Protein AF-A0A7H9ARM3-F1 (afdb_monomer)

Nearest PDB structures (foldseek):
  6kf9-assembly1_G  TM=5.539E-01  e=8.240E-03  Thermococcus kodakarensis KOD1
  3elk-assembly1_B  TM=6.765E-01  e=6.922E-02  Thermoplasma acidophilum
  5dym-assembly1_A-2  TM=5.755E-01  e=2.466E-02  Clostridioides difficile R20291
  1zg3-assembly1_A  TM=6.010E-01  e=1.942E-01  Medicago truncatula

Structure (mmCIF, N/CA/C/O backbone):
data_AF-A0A7H9ARM3-F1
#
_entry.id   AF-A0A7H9ARM3-F1
#
loop_
_atom_site.group_PDB
_atom_site.id
_atom_site.type_symbol
_atom_site.label_atom_id
_atom_site.label_alt_id
_atom_site.label_comp_id
_atom_site.label_asym_id
_atom_site.label_entity_id
_atom_site.label_seq_id
_atom_site.pdbx_PDB_ins_code
_atom_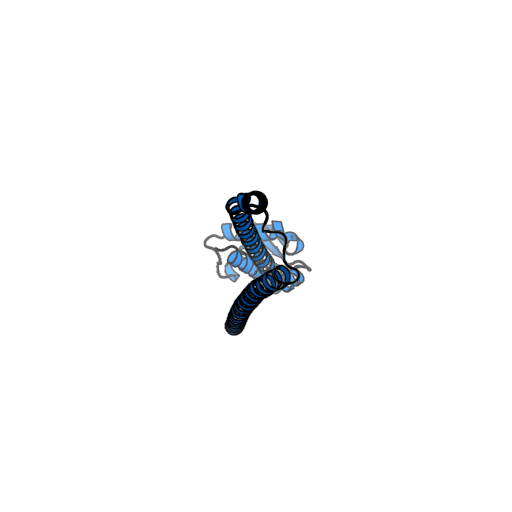site.Cartn_x
_atom_site.Cartn_y
_atom_site.Cartn_z
_atom_site.occupancy
_atom_site.B_iso_or_equiv
_atom_site.auth_seq_id
_atom_site.auth_comp_id
_atom_site.auth_asym_id
_atom_site.auth_atom_id
_atom_site.pdbx_PDB_model_num
ATOM 1 N N . MET A 1 1 ? 8.045 0.517 14.015 1.00 78.56 1 MET A N 1
ATOM 2 C CA . MET A 1 1 ? 7.011 -0.121 13.173 1.00 78.56 1 MET A CA 1
ATOM 3 C C . MET A 1 1 ? 7.235 0.278 11.717 1.00 78.56 1 MET A C 1
ATOM 5 O O . MET A 1 1 ? 7.479 1.454 11.462 1.00 78.56 1 MET A O 1
ATOM 9 N N . ASN A 1 2 ? 7.230 -0.677 10.785 1.00 86.69 2 ASN A N 1
ATOM 10 C CA . ASN A 1 2 ? 7.399 -0.430 9.343 1.00 86.69 2 ASN A CA 1
ATOM 11 C C . ASN A 1 2 ? 6.143 0.245 8.739 1.00 86.69 2 ASN A C 1
ATOM 13 O O . ASN A 1 2 ? 5.054 0.116 9.295 1.00 86.69 2 ASN A O 1
ATOM 17 N N . GLY A 1 3 ? 6.255 0.927 7.592 1.00 86.06 3 GLY A N 1
ATOM 18 C CA . GLY A 1 3 ? 5.129 1.591 6.911 1.00 86.06 3 GLY A CA 1
ATOM 19 C C . GLY A 1 3 ? 3.976 0.635 6.591 1.00 86.06 3 GLY A C 1
ATOM 20 O O . GLY A 1 3 ? 2.817 0.940 6.865 1.00 86.06 3 GLY A O 1
ATOM 21 N N . LEU A 1 4 ? 4.297 -0.583 6.141 1.00 90.75 4 LEU A N 1
ATOM 22 C CA . LEU A 1 4 ? 3.298 -1.621 5.870 1.00 90.75 4 LEU A CA 1
ATOM 23 C C . LEU A 1 4 ? 2.612 -2.143 7.142 1.00 90.75 4 LEU A C 1
ATOM 25 O O . LEU A 1 4 ? 1.413 -2.397 7.127 1.00 90.75 4 LEU A O 1
ATOM 29 N N . GLU A 1 5 ? 3.352 -2.304 8.240 1.00 90.81 5 GLU A N 1
ATOM 30 C CA . GLU A 1 5 ? 2.785 -2.702 9.539 1.00 90.81 5 GLU A CA 1
ATOM 31 C C . GLU A 1 5 ? 1.865 -1.608 10.081 1.00 90.81 5 GLU A C 1
ATOM 33 O O . GLU A 1 5 ? 0.758 -1.893 10.526 1.00 90.81 5 GLU A O 1
ATOM 38 N N . ARG A 1 6 ? 2.281 -0.343 9.943 1.00 91.50 6 ARG A N 1
ATOM 39 C CA . ARG A 1 6 ? 1.462 0.818 10.288 1.00 91.50 6 ARG A CA 1
ATOM 40 C C . ARG A 1 6 ? 0.170 0.841 9.477 1.00 91.50 6 ARG A C 1
ATOM 42 O O . ARG A 1 6 ? -0.887 1.082 10.042 1.00 91.50 6 ARG A O 1
ATOM 49 N N . ALA A 1 7 ? 0.241 0.575 8.174 1.00 92.62 7 ALA A N 1
ATOM 50 C CA . ALA A 1 7 ? -0.930 0.522 7.303 1.00 92.62 7 ALA A CA 1
ATOM 51 C C . ALA A 1 7 ? -1.894 -0.618 7.675 1.00 92.62 7 ALA A C 1
ATOM 53 O O . ALA A 1 7 ? -3.100 -0.391 7.715 1.00 92.62 7 ALA A O 1
ATOM 54 N N . LYS A 1 8 ? -1.373 -1.803 8.025 1.00 94.00 8 LYS A N 1
ATOM 55 C CA . LYS A 1 8 ? -2.191 -2.919 8.526 1.00 94.00 8 LYS A CA 1
ATOM 56 C C . LYS A 1 8 ? -2.910 -2.564 9.822 1.00 94.00 8 LYS A C 1
ATOM 58 O O . LYS A 1 8 ? -4.108 -2.791 9.924 1.00 94.00 8 LYS A O 1
ATOM 63 N N . LEU A 1 9 ? -2.206 -1.947 10.770 1.00 93.94 9 LEU A N 1
ATOM 64 C CA . LEU A 1 9 ? -2.805 -1.531 12.035 1.00 93.94 9 LEU A CA 1
ATOM 65 C C . LEU A 1 9 ? -3.928 -0.501 11.827 1.00 93.94 9 LEU A C 1
ATOM 67 O O . LEU A 1 9 ? -4.955 -0.563 12.494 1.00 93.94 9 LEU A O 1
ATOM 71 N N . LYS A 1 10 ? -3.780 0.415 10.860 1.00 93.81 10 LYS A N 1
ATOM 72 C CA . LYS A 1 10 ? -4.868 1.332 10.477 1.00 93.81 10 LYS A CA 1
ATOM 73 C C . LYS A 1 10 ? -6.093 0.583 9.952 1.00 93.81 10 LYS A C 1
ATOM 75 O O . LYS A 1 10 ? -7.215 0.939 10.299 1.00 93.81 10 LYS A O 1
ATOM 80 N N . ASP A 1 11 ? -5.889 -0.447 9.138 1.00 94.31 11 ASP A N 1
ATOM 81 C CA . ASP A 1 11 ? -6.992 -1.261 8.622 1.00 94.31 11 ASP A CA 1
ATOM 82 C C . ASP A 1 11 ? -7.665 -2.085 9.723 1.00 94.31 11 ASP A C 1
ATOM 84 O O . ASP A 1 11 ? -8.888 -2.218 9.718 1.00 94.31 11 ASP A O 1
ATOM 88 N N . GLU A 1 12 ? -6.901 -2.583 10.696 1.00 94.06 12 GLU A N 1
ATOM 89 C CA . GLU A 1 12 ? -7.437 -3.258 11.884 1.00 94.06 12 GLU A CA 1
ATOM 90 C C . GLU A 1 12 ? -8.280 -2.310 12.740 1.00 94.06 12 GLU A C 1
ATOM 92 O O . GLU A 1 12 ? -9.398 -2.663 13.111 1.00 94.06 12 GLU A O 1
ATOM 97 N N . ILE A 1 13 ? -7.808 -1.081 12.977 1.00 92.75 13 ILE A N 1
ATOM 98 C CA . ILE A 1 13 ? -8.578 -0.031 13.662 1.00 92.75 13 ILE A CA 1
ATOM 99 C C . ILE A 1 13 ? -9.908 0.212 12.943 1.00 92.75 13 ILE A C 1
ATOM 101 O O . ILE A 1 13 ? -10.973 0.180 13.560 1.00 92.75 13 ILE A O 1
ATOM 105 N N . LEU A 1 14 ? -9.861 0.427 11.627 1.00 92.44 14 LEU A N 1
ATOM 106 C CA . LEU A 1 14 ? -11.057 0.681 10.826 1.00 92.44 14 LEU A CA 1
ATOM 107 C C . LEU A 1 14 ? -12.017 -0.514 10.833 1.00 92.44 14 LEU A C 1
ATOM 109 O O . LEU A 1 14 ? -13.230 -0.317 10.889 1.00 92.44 14 LEU A O 1
ATOM 113 N N . SER A 1 15 ? -11.489 -1.738 10.790 1.00 93.94 15 SER A N 1
ATOM 114 C CA . SER A 1 15 ? -12.286 -2.970 10.828 1.00 93.94 15 SER A CA 1
ATOM 115 C C . SER A 1 15 ? -12.965 -3.139 12.183 1.00 93.94 15 SER A C 1
ATOM 117 O O . SER A 1 15 ? -14.166 -3.390 12.244 1.00 93.94 15 SER A O 1
ATOM 119 N N . TYR A 1 16 ? -12.236 -2.890 13.271 1.00 93.44 16 TYR A N 1
ATOM 120 C CA . TYR A 1 16 ? -12.782 -2.962 14.619 1.00 93.44 16 TYR A CA 1
ATOM 121 C C . TYR A 1 16 ? -13.922 -1.959 14.827 1.00 93.44 16 TYR A C 1
ATOM 123 O O . TYR A 1 16 ? -14.985 -2.324 15.331 1.00 93.44 16 TYR A O 1
ATOM 131 N N . VAL A 1 17 ? -13.727 -0.706 14.405 1.00 91.81 17 VAL A N 1
ATOM 132 C CA . VAL A 1 17 ? -14.758 0.344 14.482 1.00 91.81 17 VAL A CA 1
ATOM 133 C C . VAL A 1 17 ? -15.942 0.017 13.565 1.00 91.81 17 VAL A C 1
ATOM 135 O O . VAL A 1 17 ? -17.095 0.298 13.896 1.00 91.81 17 VAL A O 1
ATOM 138 N N . LEU A 1 18 ? -15.699 -0.630 12.420 1.00 92.00 18 LEU A N 1
ATOM 139 C CA . LEU A 1 18 ? -16.768 -1.069 11.528 1.00 92.00 18 LEU A CA 1
ATOM 140 C C . LEU A 1 18 ? -17.691 -2.099 12.204 1.00 92.00 18 LEU A C 1
ATOM 142 O O . LEU A 1 18 ? -18.919 -1.988 12.090 1.00 92.00 18 LEU A O 1
ATOM 146 N N . GLU A 1 19 ? -17.102 -3.073 12.895 1.00 91.44 19 GLU A N 1
ATOM 147 C CA . GLU A 1 19 ? -17.795 -4.188 13.547 1.00 91.44 19 GLU A CA 1
ATOM 148 C C . GLU A 1 19 ? -18.484 -3.775 14.851 1.00 91.44 19 GLU A C 1
ATOM 150 O O . GLU A 1 19 ? -19.650 -4.107 15.062 1.00 91.44 19 GLU A O 1
ATOM 155 N N . ASN A 1 20 ? -17.793 -3.007 15.696 1.00 89.38 20 ASN A N 1
ATOM 156 C CA . ASN A 1 20 ? -18.251 -2.670 17.047 1.00 89.38 20 ASN A CA 1
ATOM 157 C C . ASN A 1 20 ? -18.981 -1.319 17.125 1.00 89.38 20 ASN A C 1
ATOM 159 O O . ASN A 1 20 ? -19.624 -1.017 18.129 1.00 89.38 20 ASN A O 1
ATOM 163 N N . GLY A 1 21 ? -18.934 -0.520 16.055 1.00 85.69 21 GLY A N 1
ATOM 164 C CA . GLY A 1 21 ? -19.515 0.816 16.022 1.00 85.69 21 GLY A CA 1
ATOM 165 C C . GLY A 1 21 ? -18.691 1.810 16.835 1.00 85.69 21 GLY A C 1
ATOM 166 O O . GLY A 1 21 ? -17.461 1.754 16.849 1.00 85.69 21 GLY A O 1
ATOM 167 N N . ARG A 1 22 ? -19.378 2.744 17.496 1.00 87.50 22 ARG A N 1
ATOM 168 C CA . ARG A 1 22 ? -18.728 3.822 18.235 1.00 87.50 22 ARG A CA 1
ATOM 169 C C . ARG A 1 22 ? -17.951 3.283 19.438 1.00 87.50 22 ARG A C 1
ATOM 171 O O . ARG A 1 22 ? -18.555 2.689 20.326 1.00 87.50 22 ARG A O 1
ATOM 178 N N . CYS A 1 23 ? -16.654 3.569 19.510 1.00 88.81 23 CYS A N 1
ATOM 179 C CA . CYS A 1 23 ? -15.784 3.153 20.616 1.00 88.81 23 CYS A CA 1
ATOM 180 C C . CYS A 1 23 ? -14.908 4.305 21.119 1.00 88.81 23 CYS A C 1
ATOM 182 O O . CYS A 1 23 ? -14.666 5.278 20.398 1.00 88.81 23 CYS A O 1
ATOM 184 N N . THR A 1 24 ? -14.429 4.210 22.357 1.00 89.25 24 THR A N 1
ATOM 185 C CA . THR A 1 24 ? -13.486 5.191 22.919 1.00 89.25 24 THR A CA 1
ATOM 186 C C . THR A 1 24 ? -12.039 4.816 22.609 1.00 89.25 24 THR A C 1
ATOM 188 O O . THR A 1 24 ? -11.737 3.678 22.244 1.00 89.25 24 THR A O 1
ATOM 191 N N . ASP A 1 25 ? -11.131 5.779 22.748 1.00 87.88 25 ASP A N 1
ATOM 192 C CA . ASP A 1 25 ? -9.703 5.564 22.500 1.00 87.88 25 ASP A CA 1
ATOM 193 C C . ASP A 1 25 ? -9.074 4.520 23.421 1.00 87.88 25 ASP A C 1
ATOM 195 O O . ASP A 1 25 ? -8.403 3.598 22.958 1.00 87.88 25 ASP A O 1
ATOM 199 N N . ASP A 1 26 ? -9.399 4.583 24.710 1.00 86.62 26 ASP A N 1
ATOM 200 C CA . ASP A 1 26 ? -8.943 3.603 25.693 1.00 86.62 26 ASP A CA 1
ATOM 201 C C . ASP A 1 26 ? -9.492 2.194 25.417 1.00 86.62 26 ASP A C 1
ATOM 203 O O . ASP A 1 26 ? -8.789 1.199 25.625 1.00 86.62 26 ASP A O 1
ATOM 207 N N . GLU A 1 27 ? -10.753 2.084 24.988 1.00 88.25 27 GLU A N 1
ATOM 208 C CA . GLU A 1 27 ? -11.376 0.803 24.639 1.00 88.25 27 GLU A CA 1
ATOM 209 C C . GLU A 1 27 ? -10.721 0.193 23.408 1.00 88.25 27 GLU A C 1
ATOM 211 O O . GLU A 1 27 ? -10.336 -0.975 23.435 1.00 88.25 27 GLU A O 1
ATOM 216 N N . LEU A 1 28 ? -10.551 0.994 22.356 1.00 91.06 28 LEU A N 1
ATOM 217 C CA . LEU A 1 28 ? -9.942 0.561 21.109 1.00 91.06 28 LEU A CA 1
ATOM 218 C C . LEU A 1 28 ? -8.486 0.127 21.326 1.00 91.06 28 LEU A C 1
ATOM 220 O O . LEU A 1 28 ? -8.090 -0.954 20.889 1.00 91.06 28 LEU A O 1
ATOM 224 N N . PHE A 1 29 ? -7.703 0.921 22.062 1.00 91.50 29 PHE A N 1
ATOM 225 C CA . PHE A 1 29 ? -6.307 0.611 22.370 1.00 91.50 29 PHE A CA 1
ATOM 226 C C . PHE A 1 29 ? -6.158 -0.706 23.147 1.00 91.50 29 PHE A C 1
ATOM 228 O O . PHE A 1 29 ? -5.265 -1.511 22.866 1.00 91.50 29 PHE A O 1
ATOM 235 N N . LYS A 1 30 ? -7.054 -0.965 24.110 1.00 90.56 30 LYS A N 1
ATOM 236 C CA . LYS A 1 30 ? -7.079 -2.228 24.865 1.00 90.56 30 LYS A CA 1
ATOM 237 C C . LYS A 1 30 ? -7.555 -3.402 24.014 1.00 90.56 30 LYS A C 1
ATOM 239 O O . LYS A 1 30 ? -6.977 -4.480 24.127 1.00 90.56 30 LYS A O 1
ATOM 244 N N . ALA A 1 31 ? -8.577 -3.204 23.184 1.00 90.62 31 ALA A N 1
ATOM 245 C CA . ALA A 1 31 ? -9.152 -4.253 22.348 1.00 90.62 31 ALA A CA 1
ATOM 246 C C . ALA A 1 31 ? -8.163 -4.769 21.296 1.00 90.62 31 ALA A C 1
ATOM 248 O O . ALA A 1 31 ? -8.102 -5.969 21.048 1.00 90.62 31 ALA A O 1
ATOM 249 N N . LEU A 1 32 ? -7.325 -3.882 20.756 1.00 91.75 32 LEU A N 1
ATOM 250 C CA . LEU A 1 32 ? -6.242 -4.229 19.832 1.00 91.75 32 LEU A CA 1
ATOM 251 C C . LEU A 1 32 ? -4.998 -4.807 20.535 1.00 91.75 32 LEU A C 1
ATOM 253 O O . LEU A 1 32 ? -3.957 -4.985 19.910 1.00 91.75 32 LEU A O 1
ATOM 257 N N . GLY A 1 33 ? -5.072 -5.091 21.840 1.00 91.00 33 GLY A N 1
ATOM 258 C CA . GLY A 1 33 ? -3.984 -5.726 22.581 1.00 91.00 33 GLY A CA 1
ATOM 259 C C . GLY A 1 33 ? -2.795 -4.810 22.866 1.00 91.00 33 GLY A C 1
ATOM 260 O O . GLY A 1 33 ? -1.688 -5.314 23.032 1.00 91.00 33 GLY A O 1
ATOM 261 N N . LYS A 1 34 ? -3.015 -3.489 22.957 1.00 88.69 34 LYS A N 1
ATOM 262 C CA . LYS A 1 34 ? -1.962 -2.470 23.120 1.00 88.69 34 LYS A CA 1
ATOM 263 C C . LYS A 1 34 ? -0.918 -2.562 21.998 1.00 88.69 34 LYS A C 1
ATOM 265 O O . LYS A 1 34 ? 0.227 -2.941 22.241 1.00 88.69 34 LYS A O 1
ATOM 270 N N . PRO A 1 35 ? -1.297 -2.205 20.761 1.00 87.56 35 PRO A N 1
ATOM 271 C CA . PRO A 1 35 ? -0.432 -2.365 19.591 1.00 87.56 35 PRO A CA 1
ATOM 272 C C . PRO A 1 35 ? 0.812 -1.457 19.615 1.00 87.56 35 PRO A C 1
ATOM 274 O O . PRO A 1 35 ? 1.695 -1.599 18.771 1.00 87.56 35 PRO A O 1
ATOM 277 N N . MET A 1 36 ? 0.882 -0.514 20.559 1.00 88.88 36 MET A N 1
ATOM 278 C CA . MET A 1 36 ? 1.987 0.423 20.752 1.00 88.88 36 MET A CA 1
ATOM 279 C C . MET A 1 36 ? 2.375 0.514 22.227 1.00 88.88 36 MET A C 1
ATOM 281 O O . MET A 1 36 ? 1.592 0.166 23.111 1.00 88.88 36 MET A O 1
ATOM 285 N N . GLU A 1 37 ? 3.594 0.994 22.476 1.00 87.31 37 GLU A N 1
ATOM 286 C CA . GLU A 1 37 ? 4.132 1.177 23.826 1.00 87.31 37 GLU A CA 1
ATOM 287 C C . GLU A 1 37 ? 3.372 2.270 24.592 1.00 87.31 37 GLU A C 1
ATOM 289 O O . GLU A 1 37 ? 3.033 2.082 25.763 1.00 87.31 37 GLU A O 1
ATOM 294 N N . TYR A 1 38 ? 3.035 3.364 23.901 1.00 87.75 38 TYR A N 1
ATOM 295 C CA . TYR A 1 38 ? 2.347 4.528 24.452 1.00 87.75 38 TYR A CA 1
ATOM 296 C C . TYR A 1 38 ? 1.008 4.768 23.748 1.00 87.75 38 TYR A C 1
ATOM 298 O O . TYR A 1 38 ? 0.859 4.523 22.548 1.00 87.75 38 TYR A O 1
ATOM 306 N N . ILE A 1 39 ? 0.019 5.254 24.503 1.00 85.88 39 ILE A N 1
ATOM 307 C CA . ILE A 1 39 ? -1.301 5.590 23.951 1.00 85.88 39 ILE A CA 1
ATOM 308 C C . ILE A 1 39 ? -1.236 6.868 23.109 1.00 85.88 39 ILE A C 1
ATOM 310 O O . ILE A 1 39 ? -2.012 7.036 22.179 1.00 85.88 39 ILE A O 1
ATOM 314 N N . GLU A 1 40 ? -0.271 7.743 23.381 1.00 87.25 40 GLU A N 1
ATOM 315 C CA . GLU A 1 40 ? -0.014 8.948 22.601 1.00 87.25 40 GLU A CA 1
ATOM 316 C C . GLU A 1 40 ? 0.379 8.610 21.155 1.00 87.25 40 GLU A C 1
ATOM 318 O O . GLU A 1 40 ? -0.168 9.192 20.223 1.00 87.25 40 GLU A O 1
ATOM 323 N N . ASP A 1 41 ? 1.234 7.602 20.950 1.00 88.38 41 ASP A N 1
ATOM 324 C CA . ASP A 1 41 ? 1.598 7.133 19.604 1.00 88.38 41 ASP A CA 1
ATOM 325 C C . ASP A 1 41 ? 0.385 6.540 18.870 1.00 88.38 41 ASP A C 1
ATOM 327 O O . ASP A 1 41 ? 0.230 6.675 17.650 1.00 88.38 41 ASP A O 1
ATOM 331 N N . PHE A 1 42 ? -0.498 5.879 19.624 1.00 89.81 42 PHE A N 1
ATOM 332 C CA . PHE A 1 42 ? -1.747 5.344 19.098 1.00 89.81 42 PHE A CA 1
ATOM 333 C C . PHE A 1 42 ? -2.703 6.471 18.701 1.00 89.81 42 PHE A C 1
ATOM 335 O O . PHE A 1 42 ? -3.300 6.421 17.626 1.00 89.81 42 PHE A O 1
ATOM 342 N N . HIS A 1 43 ? -2.782 7.523 19.512 1.00 88.06 43 HIS A N 1
ATOM 343 C CA . HIS A 1 43 ? -3.550 8.719 19.207 1.00 88.06 43 HIS A CA 1
ATOM 344 C C . HIS A 1 43 ? -3.032 9.424 17.948 1.00 88.06 43 HIS A C 1
ATOM 346 O O . HIS A 1 43 ? -3.819 9.785 17.076 1.00 88.06 43 HIS A O 1
ATOM 352 N N . ASP A 1 44 ? -1.713 9.551 17.797 1.00 90.00 44 ASP A N 1
ATOM 353 C CA . ASP A 1 44 ? -1.100 10.099 16.585 1.00 90.00 44 ASP A CA 1
ATOM 354 C C . ASP A 1 44 ? -1.426 9.244 15.353 1.00 90.00 44 ASP A C 1
ATOM 356 O O . ASP A 1 44 ? -1.639 9.767 14.255 1.00 90.00 44 ASP A O 1
ATOM 360 N N . LEU A 1 45 ? -1.513 7.920 15.511 1.00 90.88 45 LEU A N 1
ATOM 361 C CA . LEU A 1 45 ? -1.938 7.026 14.439 1.00 90.88 45 LEU A CA 1
ATOM 362 C C . LEU A 1 45 ? -3.405 7.237 14.048 1.00 90.88 45 LEU A C 1
ATOM 364 O O . LEU A 1 45 ? -3.703 7.274 12.854 1.00 90.88 45 LEU A O 1
ATOM 368 N N . THR A 1 46 ? -4.323 7.356 15.006 1.00 90.19 46 THR A N 1
ATOM 369 C CA . THR A 1 46 ? -5.747 7.565 14.697 1.00 90.19 46 THR A CA 1
ATOM 370 C C . THR A 1 46 ? -6.008 8.958 14.125 1.00 90.19 46 THR A C 1
ATOM 372 O O . THR A 1 46 ? -6.813 9.096 13.201 1.00 90.19 46 THR A O 1
ATOM 375 N N . LEU A 1 47 ? -5.264 9.972 14.575 1.00 89.75 47 LEU A N 1
ATOM 376 C CA . LEU A 1 47 ? -5.224 11.303 13.963 1.00 89.75 47 LEU A CA 1
ATOM 377 C C . LEU A 1 47 ? -4.745 11.254 12.517 1.00 89.75 47 LEU A C 1
ATOM 379 O O . LEU A 1 47 ? -5.343 11.886 11.654 1.00 89.75 47 LEU A O 1
ATOM 383 N N . ASP A 1 48 ? -3.697 10.487 12.238 1.00 90.75 48 ASP A N 1
ATOM 384 C CA . ASP A 1 48 ? -3.174 10.294 10.887 1.00 90.75 48 ASP A CA 1
ATOM 385 C C . ASP A 1 48 ? -4.214 9.615 9.972 1.00 90.75 48 ASP A C 1
ATOM 387 O O . ASP A 1 48 ? -4.399 10.025 8.823 1.00 90.75 48 ASP A O 1
ATOM 391 N N . ILE A 1 49 ? -4.980 8.642 10.492 1.00 89.44 49 ILE A N 1
ATOM 392 C CA . ILE A 1 49 ? -6.139 8.085 9.773 1.00 89.44 49 ILE A CA 1
ATOM 393 C C . ILE A 1 49 ? -7.166 9.182 9.501 1.00 89.44 49 ILE A C 1
ATOM 395 O O . ILE A 1 49 ? -7.618 9.319 8.371 1.00 89.44 49 ILE A O 1
ATOM 399 N N . TYR A 1 50 ? -7.529 9.979 10.502 1.00 88.75 50 TYR A N 1
ATOM 400 C CA . TYR A 1 50 ? -8.521 11.035 10.333 1.00 88.75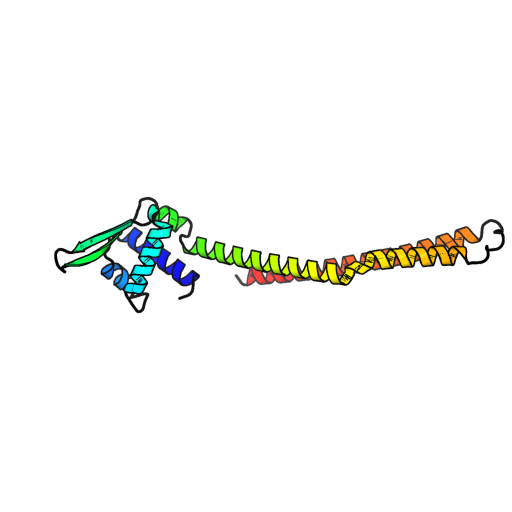 50 TYR A CA 1
ATOM 401 C C . TYR A 1 50 ? -8.068 12.090 9.310 1.00 88.75 50 TYR A C 1
ATOM 403 O O . TYR A 1 50 ? -8.796 12.400 8.374 1.00 88.75 50 TYR A O 1
ATOM 411 N N . ILE A 1 51 ? -6.838 12.591 9.396 1.00 87.94 51 ILE A N 1
ATOM 412 C CA . ILE A 1 51 ? -6.325 13.622 8.483 1.00 87.94 51 ILE A CA 1
ATOM 413 C C . ILE A 1 51 ? -6.366 13.138 7.027 1.00 87.94 51 ILE A C 1
ATOM 415 O O . ILE A 1 51 ? -6.860 13.850 6.149 1.00 87.94 51 ILE A O 1
ATOM 419 N N . HIS A 1 52 ? -5.900 11.916 6.766 1.00 86.81 52 HIS A N 1
ATOM 420 C CA . HIS A 1 52 ? -5.784 11.401 5.400 1.00 86.81 52 HIS A CA 1
ATOM 421 C C . HIS A 1 52 ? -7.039 10.681 4.892 1.00 86.81 52 HIS A C 1
ATOM 423 O O . HIS A 1 52 ? -7.257 10.605 3.682 1.00 86.81 52 HIS A O 1
ATOM 429 N N . TYR A 1 53 ? -7.883 10.188 5.797 1.00 86.19 53 TYR A N 1
ATOM 430 C CA . TYR A 1 53 ? -9.002 9.295 5.498 1.00 86.19 53 TYR A CA 1
ATOM 431 C C . TYR A 1 53 ? -10.289 9.649 6.270 1.00 86.19 53 TYR A C 1
ATOM 433 O O . TYR A 1 53 ? -11.141 8.780 6.434 1.00 86.19 53 TYR A O 1
ATOM 441 N N . HIS A 1 54 ? -10.496 10.911 6.683 1.00 83.56 54 HIS A N 1
ATOM 442 C CA . HIS A 1 54 ? -11.709 11.375 7.399 1.00 83.56 54 HIS A CA 1
ATOM 443 C C . HIS A 1 54 ? -13.029 10.999 6.709 1.00 83.56 54 HIS A C 1
ATOM 445 O O . HIS A 1 54 ? -14.049 10.811 7.359 1.00 83.56 54 HIS A O 1
ATOM 451 N N . ILE A 1 55 ? -13.035 10.855 5.380 1.00 85.44 55 ILE A N 1
ATOM 452 C CA . ILE A 1 55 ? -14.224 10.434 4.615 1.00 85.44 55 ILE A CA 1
ATOM 453 C C . ILE A 1 55 ? -14.667 9.006 4.989 1.00 85.44 55 ILE A C 1
ATOM 455 O O . ILE A 1 55 ? -15.829 8.648 4.793 1.00 85.44 55 ILE A O 1
ATOM 459 N N . TYR A 1 56 ? -13.740 8.198 5.503 1.00 84.25 56 TYR A N 1
ATOM 460 C CA . TYR A 1 56 ? -13.917 6.797 5.872 1.00 84.25 56 TYR A CA 1
ATOM 461 C C . TYR A 1 56 ? -13.845 6.571 7.385 1.00 84.25 56 TYR A C 1
ATOM 463 O O . TYR A 1 56 ? -13.988 5.432 7.825 1.00 84.25 56 TYR A O 1
ATOM 471 N N . PHE A 1 57 ? -13.604 7.610 8.182 1.00 87.38 57 PHE A N 1
ATOM 472 C CA . PHE A 1 57 ? -13.359 7.491 9.614 1.00 87.38 57 PHE A CA 1
ATOM 473 C C . PHE A 1 57 ? -13.734 8.780 10.334 1.00 87.38 57 PHE A C 1
ATOM 475 O O . PHE A 1 57 ? -13.160 9.833 10.058 1.00 87.38 57 PHE A O 1
ATOM 482 N N . ASN A 1 58 ? -14.662 8.688 11.283 1.00 86.25 58 ASN A N 1
ATOM 483 C CA . ASN A 1 58 ? -15.046 9.821 12.110 1.00 86.25 58 ASN A CA 1
ATOM 484 C C . ASN A 1 58 ? -14.333 9.764 13.458 1.00 86.25 58 ASN A C 1
ATOM 486 O O . ASN A 1 58 ? -14.269 8.724 14.112 1.00 86.25 58 ASN A O 1
ATOM 490 N N . MET A 1 59 ? -13.847 10.922 13.890 1.00 86.31 59 MET A N 1
ATOM 491 C CA . MET A 1 59 ? -13.183 11.111 15.170 1.00 86.31 59 MET A CA 1
ATOM 492 C C . MET A 1 59 ? -13.819 12.312 15.869 1.00 86.31 59 MET A C 1
ATOM 494 O O . MET A 1 59 ? -13.793 13.430 15.358 1.00 86.31 59 MET A O 1
ATOM 498 N N . GLU A 1 60 ? -14.410 12.083 17.038 1.00 84.50 60 GLU A N 1
ATOM 499 C CA . GLU A 1 60 ? -15.020 13.123 17.864 1.00 84.50 60 GLU A CA 1
ATOM 500 C C . GLU A 1 60 ? -14.299 13.223 19.205 1.00 84.50 60 GLU A C 1
ATOM 502 O O . GLU A 1 60 ? -14.306 12.282 20.001 1.00 84.50 60 GLU A O 1
ATOM 507 N N . THR A 1 61 ? -13.759 14.403 19.500 1.00 79.25 61 THR A N 1
ATOM 508 C CA . THR A 1 61 ? -13.219 14.725 20.822 1.00 79.25 61 THR A CA 1
ATOM 509 C C . THR A 1 61 ? -14.340 15.257 21.707 1.00 79.25 61 THR A C 1
ATOM 511 O O . THR A 1 61 ? -14.866 16.347 21.470 1.00 79.25 61 THR A O 1
ATOM 514 N N . ARG A 1 62 ? -14.701 14.523 22.760 1.00 70.81 62 ARG A N 1
ATOM 515 C CA . ARG A 1 62 ? -15.662 14.979 23.772 1.00 70.81 62 ARG A CA 1
ATOM 516 C C . ARG A 1 62 ? -14.961 15.211 25.097 1.00 70.81 62 ARG A C 1
ATOM 518 O O . ARG A 1 62 ? -13.986 14.555 25.445 1.00 70.81 62 ARG A O 1
ATOM 525 N N . LYS A 1 63 ? -15.454 16.178 25.866 1.00 66.88 63 LYS A N 1
ATOM 526 C CA . LYS A 1 63 ? -15.022 16.331 27.254 1.00 66.88 63 LYS A CA 1
ATOM 527 C C . LYS A 1 63 ? -15.834 15.349 28.088 1.00 66.88 63 LYS A C 1
ATOM 529 O O . LYS A 1 63 ? -17.053 15.488 28.172 1.00 66.88 63 LYS A O 1
ATOM 534 N N . SER A 1 64 ? -15.172 14.353 28.664 1.00 61.09 64 SER A N 1
ATOM 535 C CA . SER A 1 64 ? -15.844 13.371 29.505 1.00 61.09 64 SER A CA 1
ATOM 536 C C . SER A 1 64 ? -16.317 14.062 30.784 1.00 61.09 64 SER A C 1
ATOM 538 O O . SER A 1 64 ? -15.510 14.634 31.525 1.00 61.09 64 SER A O 1
ATOM 540 N N . MET A 1 65 ? -17.629 14.041 31.045 1.00 57.84 65 MET A N 1
ATOM 541 C CA . MET A 1 65 ? -18.208 14.626 32.265 1.00 57.84 65 MET A CA 1
ATOM 542 C C . MET A 1 65 ? -17.722 13.914 33.535 1.00 57.84 65 MET A C 1
ATOM 544 O O . MET A 1 65 ? -17.746 14.504 34.610 1.00 57.84 65 MET A O 1
ATOM 548 N N . VAL A 1 66 ? -17.261 12.667 33.408 1.00 63.66 66 VAL A N 1
ATOM 549 C CA . VAL A 1 66 ? -16.866 11.812 34.535 1.00 63.66 66 VAL A CA 1
ATOM 550 C C . VAL A 1 66 ? -15.412 12.048 34.952 1.00 63.66 66 VAL A C 1
ATOM 552 O O . VAL A 1 66 ? -15.107 12.038 36.139 1.00 63.66 66 VAL A O 1
ATOM 555 N N . SER A 1 67 ? -14.505 12.284 33.999 1.00 59.09 67 SER A N 1
ATOM 556 C CA . SER A 1 67 ? -13.059 12.332 34.273 1.00 59.09 67 SER A CA 1
ATOM 557 C C . SER A 1 67 ? -12.421 13.711 34.094 1.00 59.09 67 SER A C 1
ATOM 559 O O . SER A 1 67 ? -11.222 13.853 34.329 1.00 59.09 67 SER A O 1
ATOM 561 N N . ASN A 1 68 ? -13.177 14.732 33.661 1.00 66.12 68 ASN A N 1
ATOM 562 C CA . ASN A 1 68 ? -12.655 16.045 33.243 1.00 66.12 68 ASN A CA 1
ATOM 563 C C . ASN A 1 68 ? -11.563 15.985 32.151 1.00 66.12 68 ASN A C 1
ATOM 565 O O . ASN A 1 68 ? -11.013 17.025 31.775 1.00 66.12 68 ASN A O 1
ATOM 569 N N . LYS A 1 69 ? -11.273 14.797 31.605 1.00 71.12 69 LYS A N 1
ATOM 570 C CA . LYS A 1 69 ? -10.320 14.577 30.522 1.00 71.12 69 LYS A CA 1
ATOM 571 C C . LYS A 1 69 ? -11.017 14.713 29.171 1.00 71.12 69 LYS A C 1
ATOM 573 O O . LYS A 1 69 ? -12.234 14.543 29.044 1.00 71.12 69 LYS A O 1
ATOM 578 N N . LYS A 1 70 ? -10.228 15.061 28.155 1.00 73.81 70 LYS A N 1
ATOM 579 C CA . LYS A 1 70 ? -10.653 14.939 26.762 1.00 73.81 70 LYS A CA 1
ATOM 580 C C . LYS A 1 70 ? -10.621 13.457 26.417 1.00 73.81 70 LYS A C 1
ATOM 582 O O . LYS A 1 70 ? -9.593 12.817 26.590 1.00 73.81 70 LYS A O 1
ATOM 587 N N . GLU A 1 71 ? -11.752 12.945 25.980 1.00 80.56 71 GLU A N 1
ATOM 588 C CA . GLU A 1 71 ? -11.933 11.574 25.544 1.00 80.56 71 GLU A CA 1
ATOM 589 C C . GLU A 1 71 ? -12.193 11.609 24.044 1.00 80.56 71 GLU A C 1
ATOM 591 O O . GLU A 1 71 ? -13.021 12.387 23.556 1.00 80.56 71 GLU A O 1
ATOM 596 N N . ILE A 1 72 ? -11.434 10.816 23.301 1.00 84.81 72 ILE A N 1
ATOM 597 C CA . ILE A 1 72 ? -11.642 10.668 21.870 1.00 84.81 72 ILE A CA 1
ATOM 598 C C . ILE A 1 72 ? -12.550 9.468 21.655 1.00 84.81 72 ILE A C 1
ATOM 600 O O . ILE A 1 72 ? -12.347 8.401 22.231 1.00 84.81 72 ILE A O 1
ATOM 604 N N . SER A 1 73 ? -13.564 9.673 20.827 1.00 87.00 73 SER A N 1
ATOM 605 C CA . SER A 1 73 ? -14.438 8.616 20.346 1.00 87.00 73 SER A CA 1
ATOM 606 C C . SER A 1 73 ? -14.292 8.472 18.841 1.00 87.00 73 SER A C 1
ATOM 608 O O . SER A 1 73 ? -14.190 9.468 18.122 1.00 87.00 73 SER A O 1
ATOM 610 N N . TYR A 1 74 ? -14.298 7.230 18.388 1.00 88.81 74 TYR A N 1
ATOM 611 C CA . TYR A 1 74 ? -14.172 6.854 16.992 1.00 88.81 74 TYR A CA 1
ATOM 612 C C . TYR A 1 74 ? -15.483 6.270 16.509 1.00 88.81 74 TYR A C 1
ATOM 614 O O . TYR A 1 74 ? -16.147 5.548 17.252 1.00 88.81 74 TYR A O 1
ATOM 622 N N . ASP A 1 75 ? -15.854 6.587 15.276 1.00 88.88 75 ASP A N 1
ATOM 623 C CA . ASP A 1 75 ? -17.044 6.035 14.647 1.00 88.88 75 ASP A CA 1
ATOM 624 C C . ASP A 1 75 ? -16.794 5.736 13.170 1.00 88.88 75 ASP A C 1
ATOM 626 O O . ASP A 1 75 ? -15.949 6.342 12.499 1.00 88.88 75 ASP A O 1
ATOM 630 N N . LYS A 1 76 ? -17.555 4.775 12.660 1.00 88.44 76 LYS A N 1
ATOM 631 C CA . LYS A 1 76 ? -17.550 4.433 11.246 1.00 88.44 76 LYS A CA 1
ATOM 632 C C . LYS A 1 76 ? -18.346 5.458 10.451 1.00 88.44 76 LYS A C 1
ATOM 634 O O . LYS A 1 76 ? -19.191 6.193 10.953 1.00 88.44 76 LYS A O 1
ATOM 639 N N . THR A 1 77 ? -18.097 5.447 9.156 1.00 87.69 77 THR A N 1
ATOM 640 C CA . THR A 1 77 ? -18.917 6.118 8.151 1.00 87.69 77 THR A CA 1
ATOM 641 C C . THR A 1 77 ? -19.535 5.057 7.246 1.00 87.69 77 THR A C 1
ATOM 643 O O . THR A 1 77 ? -19.043 3.926 7.168 1.00 87.69 77 THR A O 1
ATOM 646 N N . ASP A 1 78 ? -20.546 5.428 6.463 1.00 86.31 78 ASP A N 1
ATOM 647 C CA . ASP A 1 78 ? -21.133 4.528 5.458 1.00 86.31 78 ASP A CA 1
ATOM 648 C C . ASP A 1 78 ? -20.099 4.029 4.432 1.00 86.31 78 ASP A C 1
ATOM 650 O O . ASP A 1 78 ? -20.254 2.972 3.815 1.00 86.31 78 ASP A O 1
ATOM 654 N N . LYS A 1 79 ? -19.006 4.780 4.255 1.00 89.12 79 LYS A N 1
ATOM 655 C CA . LYS A 1 79 ? -17.952 4.485 3.283 1.00 89.12 79 LYS A CA 1
ATOM 656 C C . LYS A 1 79 ? -16.820 3.629 3.851 1.00 89.12 79 LYS A C 1
ATOM 658 O O . LYS A 1 79 ? -16.058 3.076 3.059 1.00 89.12 79 LYS A O 1
ATOM 663 N N . THR A 1 80 ? -16.715 3.464 5.173 1.00 87.88 80 THR A N 1
ATOM 664 C CA . THR A 1 80 ? -15.637 2.691 5.826 1.00 87.88 80 THR A CA 1
ATOM 665 C C . THR A 1 80 ? -15.567 1.261 5.292 1.00 87.88 80 THR A C 1
ATOM 667 O O . THR A 1 80 ? -14.504 0.777 4.913 1.00 87.88 80 THR A O 1
ATOM 670 N N . HIS A 1 81 ? -16.720 0.600 5.170 1.00 89.94 81 H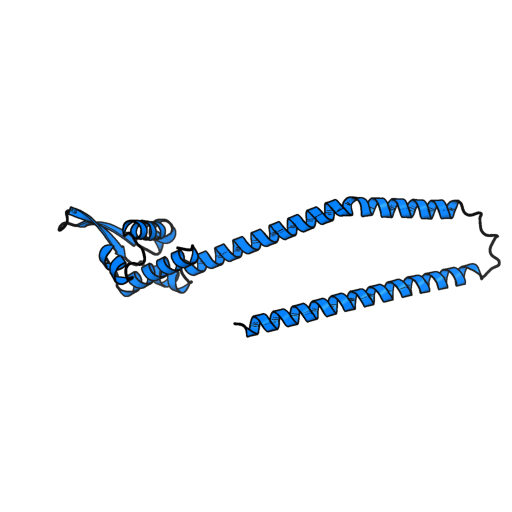IS A N 1
ATOM 671 C CA . HIS A 1 81 ? -16.804 -0.766 4.653 1.00 89.94 81 HIS A CA 1
ATOM 672 C C . HIS A 1 81 ? -16.366 -0.876 3.183 1.00 89.94 81 HIS A C 1
ATOM 674 O O . HIS A 1 81 ? -15.716 -1.847 2.800 1.00 89.94 81 HIS A O 1
ATOM 680 N N . ILE A 1 82 ? -16.693 0.120 2.351 1.00 90.56 82 ILE A N 1
ATOM 681 C CA . ILE A 1 82 ? -16.280 0.140 0.939 1.00 90.56 82 ILE A CA 1
ATOM 682 C C . ILE A 1 82 ? -14.761 0.306 0.843 1.00 90.56 82 ILE A C 1
ATOM 684 O O . ILE A 1 82 ? -14.116 -0.407 0.077 1.00 90.56 82 ILE A O 1
ATOM 688 N N . PHE A 1 83 ? -14.190 1.202 1.647 1.00 91.06 83 PHE A N 1
ATOM 689 C CA . PHE A 1 83 ? -12.750 1.444 1.692 1.00 91.06 83 PHE A CA 1
ATOM 690 C C . PHE A 1 83 ? -11.964 0.191 2.100 1.00 91.06 83 PHE A C 1
ATOM 692 O O . PHE A 1 83 ? -11.020 -0.200 1.412 1.00 91.06 83 PHE A O 1
ATOM 699 N N . LEU A 1 84 ? -12.405 -0.502 3.153 1.00 90.56 84 LEU A N 1
ATOM 700 C CA . LEU A 1 84 ? -11.790 -1.760 3.586 1.00 90.56 84 LEU A CA 1
ATOM 701 C C . LEU A 1 84 ? -11.923 -2.867 2.532 1.00 90.56 84 LEU A C 1
ATOM 703 O O . LEU A 1 84 ? -10.958 -3.584 2.275 1.00 90.56 84 LEU A O 1
ATOM 707 N N . LYS A 1 85 ? -13.067 -2.962 1.840 1.00 90.31 85 LYS A N 1
ATOM 708 C CA . LYS A 1 85 ? -13.244 -3.904 0.718 1.00 90.31 85 LYS A CA 1
ATOM 709 C C . LYS A 1 85 ? -12.295 -3.650 -0.451 1.00 90.31 85 LYS A C 1
ATOM 711 O O . LYS A 1 85 ? -11.952 -4.588 -1.162 1.00 90.31 85 LYS A O 1
ATOM 716 N N . GLN A 1 86 ? -11.864 -2.409 -0.651 1.00 89.81 86 GLN A N 1
ATOM 717 C CA . GLN A 1 86 ? -10.861 -2.049 -1.658 1.00 89.81 86 GLN A CA 1
ATOM 718 C C . GLN A 1 86 ? -9.417 -2.302 -1.186 1.00 89.81 86 GLN A C 1
ATOM 720 O O . GLN A 1 86 ? -8.471 -2.023 -1.921 1.00 89.81 86 GLN A O 1
ATOM 725 N N . GLY A 1 87 ? -9.237 -2.859 0.016 1.00 84.44 87 GLY A N 1
ATOM 726 C CA . GLY A 1 87 ? -7.940 -3.195 0.599 1.00 84.44 87 GLY A CA 1
ATOM 727 C C . GLY A 1 87 ? -7.345 -2.111 1.502 1.00 84.44 87 GLY A C 1
ATOM 728 O O . GLY A 1 87 ? -6.198 -2.262 1.925 1.00 84.44 87 GLY A O 1
ATOM 729 N N . GLY A 1 88 ? -8.101 -1.045 1.790 1.00 91.81 88 GLY A N 1
ATOM 730 C CA . GLY A 1 88 ? -7.783 -0.052 2.815 1.00 91.81 88 GLY A CA 1
ATOM 731 C C . GLY A 1 88 ? -6.431 0.652 2.656 1.00 91.81 88 GLY A C 1
ATOM 732 O O . GLY A 1 88 ? -5.902 0.837 1.555 1.00 91.81 88 GLY A O 1
ATOM 733 N N . CYS A 1 89 ? -5.859 1.047 3.789 1.00 92.06 89 CYS A N 1
ATOM 734 C CA . CYS A 1 89 ? -4.540 1.658 3.900 1.00 92.06 89 CYS A CA 1
ATOM 735 C C . CYS A 1 89 ? -3.438 0.716 3.397 1.00 92.06 89 CYS A C 1
ATOM 737 O O . CYS A 1 89 ? -2.478 1.168 2.771 1.00 92.06 89 CYS A O 1
ATOM 739 N N . THR A 1 90 ? -3.569 -0.593 3.627 1.00 93.38 90 THR A N 1
ATOM 740 C CA . THR A 1 90 ? -2.573 -1.590 3.214 1.00 93.38 90 THR A CA 1
ATOM 741 C C . THR A 1 90 ? -2.408 -1.635 1.697 1.00 93.38 90 THR A C 1
ATOM 743 O O . THR A 1 90 ? -1.283 -1.728 1.201 1.00 93.38 90 THR A O 1
ATOM 746 N N . ALA A 1 91 ? -3.502 -1.564 0.933 1.00 91.56 91 ALA A N 1
ATOM 747 C CA . ALA A 1 91 ? -3.437 -1.548 -0.527 1.00 91.56 91 ALA A CA 1
ATOM 748 C C . ALA A 1 91 ? -2.747 -0.284 -1.060 1.00 91.56 91 ALA A C 1
ATOM 750 O O . ALA A 1 91 ? -1.940 -0.370 -1.991 1.00 91.56 91 ALA A O 1
ATOM 751 N N . ILE A 1 92 ? -3.018 0.869 -0.442 1.00 90.31 92 ILE A N 1
ATOM 752 C CA . ILE A 1 92 ? -2.383 2.148 -0.787 1.00 90.31 92 ILE A CA 1
ATOM 753 C C . ILE A 1 92 ? -0.872 2.067 -0.550 1.00 90.31 92 ILE A C 1
ATOM 755 O O . ILE A 1 92 ? -0.090 2.375 -1.450 1.00 90.31 92 ILE A O 1
ATOM 759 N N . GLU A 1 93 ? -0.454 1.568 0.613 1.00 92.06 93 GLU A N 1
ATOM 760 C CA . GLU A 1 93 ? 0.964 1.445 0.962 1.00 92.06 93 GLU A CA 1
ATOM 761 C C . GLU A 1 93 ? 1.701 0.470 0.031 1.00 92.06 93 GLU A C 1
ATOM 763 O O . GLU A 1 93 ? 2.783 0.769 -0.477 1.00 92.06 93 GLU A O 1
ATOM 768 N N . LYS A 1 94 ? 1.092 -0.681 -0.286 1.00 90.50 94 LYS A N 1
ATOM 769 C CA . LYS A 1 94 ? 1.660 -1.635 -1.255 1.00 90.50 94 LYS A CA 1
ATOM 770 C C . LYS A 1 94 ? 1.855 -1.004 -2.634 1.00 90.50 94 LYS A C 1
ATOM 772 O O . LYS A 1 94 ? 2.875 -1.250 -3.282 1.00 90.50 94 LYS A O 1
ATOM 777 N N . LYS A 1 95 ? 0.894 -0.194 -3.086 1.00 90.62 95 LYS A N 1
ATOM 778 C CA . LYS A 1 95 ? 0.998 0.532 -4.356 1.00 90.62 95 LYS A CA 1
ATOM 779 C C . LYS A 1 95 ? 2.143 1.544 -4.313 1.00 90.62 95 LYS A C 1
ATOM 781 O O . LYS A 1 95 ? 2.954 1.557 -5.235 1.00 90.62 95 LYS A O 1
ATOM 786 N N . HIS A 1 96 ? 2.266 2.297 -3.224 1.00 89.31 96 HIS A N 1
ATOM 787 C CA . HIS A 1 96 ? 3.344 3.266 -3.042 1.00 89.31 96 HIS A CA 1
ATOM 788 C C . HIS A 1 96 ? 4.735 2.609 -3.060 1.00 89.31 96 HIS A C 1
ATOM 790 O O . HIS A 1 96 ? 5.634 3.056 -3.773 1.00 89.31 96 HIS A O 1
ATOM 796 N N . ILE A 1 97 ? 4.905 1.479 -2.365 1.00 89.62 97 ILE A N 1
ATOM 797 C CA . ILE A 1 97 ? 6.154 0.701 -2.388 1.00 89.62 97 ILE A CA 1
ATOM 798 C C . ILE A 1 97 ? 6.481 0.226 -3.811 1.00 89.62 97 ILE A C 1
ATOM 800 O O . ILE A 1 97 ? 7.632 0.315 -4.253 1.00 89.62 97 ILE A O 1
ATOM 804 N N . LYS A 1 98 ? 5.478 -0.256 -4.555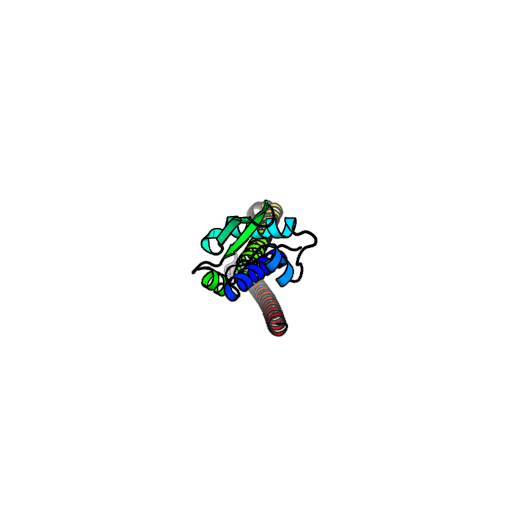 1.00 89.81 98 LYS A N 1
ATOM 805 C CA . LYS A 1 98 ? 5.653 -0.686 -5.948 1.00 89.81 98 LYS A CA 1
ATOM 806 C C . LYS A 1 98 ? 6.088 0.477 -6.843 1.00 89.81 98 LYS A C 1
ATOM 808 O O . LYS A 1 98 ? 7.028 0.316 -7.619 1.00 89.81 98 LYS A O 1
ATOM 813 N N . GLU A 1 99 ? 5.455 1.638 -6.712 1.00 89.00 99 GLU A N 1
ATOM 814 C CA . GLU A 1 99 ? 5.799 2.851 -7.462 1.00 89.00 99 GLU A CA 1
ATOM 815 C C . GLU A 1 99 ? 7.228 3.319 -7.167 1.00 89.00 99 GLU A C 1
ATOM 817 O O . GLU A 1 99 ? 8.000 3.537 -8.101 1.00 89.00 99 GLU A O 1
ATOM 822 N N . MET A 1 100 ? 7.637 3.354 -5.894 1.00 87.69 100 MET A N 1
ATOM 823 C CA . MET A 1 100 ? 9.014 3.690 -5.514 1.00 87.69 100 MET A CA 1
ATOM 824 C C . MET A 1 100 ? 10.044 2.724 -6.114 1.00 87.69 100 MET A C 1
ATOM 826 O O . MET A 1 100 ? 11.135 3.136 -6.519 1.00 87.69 100 MET A O 1
ATOM 830 N N . ASN A 1 101 ? 9.728 1.429 -6.176 1.00 89.38 101 ASN A N 1
ATOM 831 C CA . ASN A 1 101 ? 10.619 0.437 -6.776 1.00 89.38 101 ASN A CA 1
ATOM 832 C C . ASN A 1 101 ? 10.727 0.610 -8.294 1.00 89.38 101 ASN A C 1
ATOM 834 O O . ASN A 1 101 ? 11.830 0.531 -8.841 1.00 89.38 101 ASN A O 1
ATOM 838 N N . ILE A 1 102 ? 9.613 0.904 -8.969 1.00 89.00 102 ILE A N 1
ATOM 839 C CA . ILE A 1 102 ? 9.609 1.231 -10.399 1.00 89.00 102 ILE A CA 1
ATOM 840 C C . ILE A 1 102 ? 10.452 2.486 -10.647 1.00 89.00 102 ILE A C 1
ATOM 842 O O . ILE A 1 102 ? 11.332 2.460 -11.504 1.00 89.00 102 ILE A O 1
ATOM 846 N N . GLU A 1 103 ? 10.271 3.547 -9.860 1.00 85.88 103 GLU A N 1
ATOM 847 C CA . GLU A 1 103 ? 11.037 4.788 -9.999 1.00 85.88 103 GLU A CA 1
ATOM 848 C C . GLU A 1 103 ? 12.546 4.554 -9.813 1.00 85.88 103 GLU A C 1
ATOM 850 O O . GLU A 1 103 ? 13.364 5.029 -10.607 1.00 85.88 103 GLU A O 1
ATOM 855 N N . LYS A 1 104 ? 12.939 3.760 -8.808 1.00 87.69 104 LYS A N 1
ATOM 856 C CA . LYS A 1 104 ? 14.342 3.364 -8.599 1.00 87.69 104 LYS A CA 1
ATOM 857 C C . LYS A 1 104 ? 14.897 2.585 -9.791 1.00 87.69 104 LYS A C 1
ATOM 859 O O . LYS A 1 104 ? 16.031 2.837 -10.202 1.00 87.69 104 LYS A O 1
ATOM 864 N N . ASN A 1 105 ? 14.122 1.664 -10.356 1.00 85.75 105 ASN A N 1
ATOM 865 C CA . ASN A 1 105 ? 14.539 0.880 -11.517 1.00 85.75 105 ASN A CA 1
ATOM 866 C C . ASN A 1 105 ? 14.676 1.748 -12.773 1.00 85.75 105 ASN A C 1
ATOM 868 O O . ASN A 1 105 ? 15.677 1.627 -13.479 1.00 85.75 105 ASN A O 1
ATOM 872 N N . VAL A 1 106 ? 13.749 2.681 -13.004 1.00 84.75 106 VAL A N 1
ATOM 873 C CA . VAL A 1 106 ? 13.822 3.654 -14.105 1.00 84.75 106 VAL A CA 1
ATOM 874 C C . VAL A 1 106 ? 15.056 4.545 -13.960 1.00 84.75 106 VAL A C 1
ATOM 876 O O . VAL A 1 106 ? 15.814 4.692 -14.917 1.00 84.75 106 VAL A O 1
ATOM 879 N N . LYS A 1 107 ? 15.338 5.069 -12.760 1.00 84.19 107 LYS A N 1
ATOM 880 C CA . LYS A 1 107 ? 16.556 5.861 -12.499 1.00 84.19 107 LYS A CA 1
ATOM 881 C C . LYS A 1 107 ? 17.832 5.053 -12.747 1.00 84.19 107 LYS A C 1
ATOM 883 O O . LYS A 1 107 ? 18.766 5.552 -13.371 1.00 84.19 107 LYS A O 1
ATOM 888 N N . ARG A 1 108 ? 17.874 3.787 -12.316 1.00 82.75 108 ARG A N 1
ATOM 889 C CA . ARG A 1 108 ? 19.010 2.882 -12.579 1.00 82.75 108 ARG A CA 1
ATOM 890 C C . ARG A 1 108 ? 19.193 2.605 -14.071 1.00 82.75 108 ARG A C 1
ATOM 892 O O . ARG A 1 108 ? 20.324 2.638 -14.547 1.00 82.75 108 ARG A O 1
ATOM 899 N N . ALA A 1 109 ? 18.112 2.349 -14.805 1.00 78.38 109 ALA A N 1
ATOM 900 C CA . ALA A 1 109 ? 18.157 2.127 -16.249 1.00 78.38 109 ALA A CA 1
ATOM 901 C C . ALA A 1 109 ? 18.604 3.391 -17.003 1.00 78.38 109 ALA A C 1
ATOM 903 O O . ALA A 1 109 ? 19.476 3.311 -17.865 1.00 78.38 109 ALA A O 1
ATOM 904 N N . SER A 1 110 ? 18.086 4.560 -16.615 1.00 80.50 110 SER A N 1
ATOM 905 C CA . SER A 1 110 ? 18.499 5.857 -17.157 1.00 80.50 110 SER A CA 1
ATOM 906 C C . SER A 1 110 ? 19.989 6.110 -16.937 1.00 80.50 110 SER A C 1
ATOM 908 O O . SER A 1 110 ? 20.690 6.460 -17.880 1.00 80.50 110 SER A O 1
ATOM 910 N N . ASN A 1 111 ? 20.494 5.867 -15.722 1.00 78.06 111 ASN A N 1
ATOM 911 C CA . ASN A 1 111 ? 21.916 6.023 -15.414 1.00 78.06 111 ASN A CA 1
ATOM 912 C C . ASN A 1 111 ? 22.797 5.048 -16.205 1.00 78.06 111 ASN A C 1
ATOM 914 O O . ASN A 1 111 ? 23.881 5.412 -16.646 1.00 78.06 111 ASN A O 1
ATOM 918 N N . LYS A 1 112 ? 22.348 3.804 -16.419 1.00 76.25 112 LYS A N 1
ATOM 919 C CA . LYS A 1 112 ? 23.073 2.860 -17.281 1.00 76.25 112 LYS A CA 1
ATOM 920 C C . LYS A 1 112 ? 23.132 3.359 -18.724 1.00 76.25 112 LYS A C 1
ATOM 922 O O . LYS A 1 112 ? 24.197 3.295 -19.330 1.00 76.25 112 LYS A O 1
ATOM 927 N N . LYS A 1 113 ? 22.020 3.878 -19.256 1.00 73.88 113 LYS A N 1
ATOM 928 C CA . LYS A 1 113 ? 21.962 4.422 -20.617 1.00 73.88 113 LYS A CA 1
ATOM 929 C C . LYS A 1 113 ? 22.913 5.608 -20.792 1.00 73.88 113 LYS A C 1
ATOM 931 O O . LYS A 1 113 ? 23.715 5.589 -21.714 1.00 73.88 113 LYS A O 1
ATOM 936 N N . THR A 1 114 ? 22.910 6.572 -19.871 1.00 68.81 114 THR A N 1
ATOM 937 C CA . THR A 1 114 ? 23.835 7.717 -19.938 1.00 68.81 114 THR A CA 1
ATOM 938 C C . THR A 1 114 ? 25.303 7.302 -19.847 1.00 68.81 114 THR A C 1
ATOM 940 O O . THR A 1 114 ? 26.137 7.884 -20.535 1.00 68.81 114 THR A O 1
ATOM 943 N N . ILE A 1 115 ? 25.638 6.272 -19.062 1.00 70.44 115 ILE A N 1
ATOM 944 C CA . ILE A 1 115 ? 27.005 5.724 -19.013 1.00 70.44 115 ILE A CA 1
ATOM 945 C C . ILE A 1 115 ? 27.399 5.081 -20.352 1.00 70.44 115 ILE A C 1
ATOM 947 O O . ILE A 1 115 ? 28.526 5.268 -20.811 1.00 70.44 115 ILE A O 1
ATOM 951 N N . VAL A 1 116 ? 26.495 4.329 -20.984 1.00 70.69 116 VAL A N 1
ATOM 952 C CA . VAL A 1 116 ? 26.735 3.697 -22.293 1.00 70.69 116 VAL A CA 1
ATOM 953 C C . VAL A 1 116 ? 26.906 4.761 -23.378 1.00 70.69 116 VAL A C 1
ATOM 955 O O . VAL A 1 116 ? 27.900 4.724 -24.102 1.00 70.69 116 VAL A O 1
ATOM 958 N N . ASP A 1 117 ? 26.009 5.746 -23.432 1.00 70.81 117 ASP A N 1
ATOM 959 C CA . ASP A 1 117 ? 26.066 6.847 -24.399 1.00 70.81 117 ASP A CA 1
ATOM 960 C C . ASP A 1 117 ? 27.363 7.661 -24.240 1.00 70.81 117 ASP A C 1
ATOM 962 O O . ASP A 1 117 ? 28.017 7.984 -25.229 1.00 70.81 117 ASP A O 1
ATOM 966 N N . ALA A 1 118 ? 27.812 7.912 -23.003 1.00 71.94 118 ALA A N 1
ATOM 967 C CA . ALA A 1 118 ? 29.092 8.574 -22.741 1.00 71.94 118 ALA A CA 1
ATOM 968 C C . ALA A 1 118 ? 30.308 7.718 -23.151 1.00 71.94 118 ALA A C 1
ATOM 970 O O . ALA A 1 118 ? 31.279 8.240 -23.700 1.00 71.94 118 ALA A O 1
ATOM 971 N N . LYS A 1 119 ? 30.272 6.400 -22.912 1.00 81.00 119 LYS A N 1
ATOM 972 C CA . LYS A 1 119 ? 31.387 5.487 -23.220 1.00 81.00 119 LYS A CA 1
ATOM 973 C C . LYS A 1 119 ? 31.575 5.265 -24.724 1.00 81.00 119 LYS A C 1
ATOM 975 O O . LYS A 1 119 ? 32.714 5.127 -25.172 1.00 81.00 119 LYS A O 1
ATOM 980 N N . TYR A 1 120 ? 30.487 5.237 -25.493 1.00 83.06 120 TYR A N 1
ATOM 981 C CA . TYR A 1 120 ? 30.506 4.970 -26.937 1.00 83.06 120 TYR A CA 1
ATOM 982 C C . TYR A 1 120 ? 30.221 6.207 -27.798 1.00 83.06 120 TYR A C 1
ATOM 984 O O . TYR A 1 120 ? 30.015 6.073 -29.002 1.00 83.06 120 TYR A O 1
ATOM 992 N N . TRP A 1 121 ? 30.273 7.416 -27.227 1.00 83.88 121 TRP A N 1
ATOM 993 C CA . TRP A 1 121 ? 30.018 8.666 -27.959 1.00 83.88 121 TRP A CA 1
ATOM 994 C C . TRP A 1 121 ? 30.946 8.856 -29.177 1.00 83.88 121 TRP A C 1
ATOM 996 O O . TRP A 1 121 ? 30.567 9.471 -30.170 1.00 83.88 121 TRP A O 1
ATOM 1006 N N . TRP A 1 122 ? 32.162 8.299 -29.113 1.00 83.25 122 TRP A N 1
ATOM 1007 C CA . TRP A 1 122 ? 33.187 8.383 -30.156 1.00 83.25 122 TRP A CA 1
ATOM 1008 C C . TRP A 1 122 ? 32.987 7.370 -31.296 1.00 83.25 122 TRP A C 1
ATOM 1010 O O . TRP A 1 122 ? 33.592 7.522 -32.359 1.00 83.25 122 TRP A O 1
ATOM 1020 N N . LEU A 1 123 ? 32.149 6.345 -31.098 1.00 83.81 123 LEU A N 1
ATOM 1021 C CA . LEU A 1 123 ? 31.982 5.229 -32.033 1.00 83.81 123 LEU A CA 1
ATOM 1022 C C . LEU A 1 123 ? 31.531 5.685 -33.440 1.00 83.81 123 LEU A C 1
ATOM 1024 O O . LEU A 1 123 ? 32.147 5.247 -34.413 1.00 83.81 123 LEU A O 1
ATOM 1028 N N . PRO A 1 124 ? 30.556 6.609 -33.604 1.00 78.19 124 PRO A N 1
ATOM 1029 C CA . PRO A 1 124 ? 30.153 7.093 -34.930 1.00 78.19 124 PRO A CA 1
ATOM 1030 C C . PRO A 1 124 ? 31.275 7.845 -35.664 1.00 78.19 124 PRO A C 1
ATOM 1032 O O . PRO A 1 124 ? 31.430 7.725 -36.883 1.00 78.19 124 PRO A O 1
ATOM 1035 N N . TYR A 1 125 ? 32.095 8.594 -34.920 1.00 82.56 125 TYR A N 1
ATOM 1036 C CA . TYR A 1 125 ? 33.227 9.337 -35.473 1.00 82.56 125 TYR A CA 1
ATOM 1037 C C . TYR A 1 125 ? 34.360 8.403 -35.903 1.00 82.56 125 TYR A C 1
ATOM 1039 O O . TYR A 1 125 ? 34.933 8.593 -36.975 1.00 82.56 125 TYR A O 1
ATOM 1047 N N . ALA A 1 126 ? 34.647 7.359 -35.119 1.00 81.12 126 ALA A N 1
ATOM 1048 C CA . ALA A 1 126 ? 35.634 6.348 -35.488 1.00 81.12 126 ALA A CA 1
ATOM 1049 C C . ALA A 1 126 ? 35.219 5.550 -36.730 1.00 81.12 126 ALA A C 1
ATOM 1051 O O . ALA A 1 126 ? 36.052 5.352 -37.611 1.00 81.12 126 ALA A O 1
ATOM 1052 N N . ILE A 1 127 ? 33.945 5.153 -36.847 1.00 80.94 127 ILE A N 1
ATOM 1053 C CA . ILE A 1 127 ? 33.425 4.469 -38.046 1.00 80.94 127 ILE A CA 1
ATOM 1054 C C . ILE A 1 127 ? 33.580 5.365 -39.284 1.00 80.94 127 ILE A C 1
ATOM 1056 O O . ILE A 1 127 ? 34.065 4.915 -40.322 1.00 80.94 127 ILE A O 1
ATOM 1060 N N . SER A 1 128 ? 33.243 6.650 -39.161 1.00 80.62 128 SER A N 1
ATOM 1061 C CA . SER A 1 128 ? 33.381 7.619 -40.256 1.00 80.62 128 SER A CA 1
ATOM 1062 C C . SER A 1 128 ? 34.847 7.833 -40.661 1.00 80.62 128 SER A C 1
ATOM 1064 O O . SER A 1 128 ? 35.172 7.849 -41.8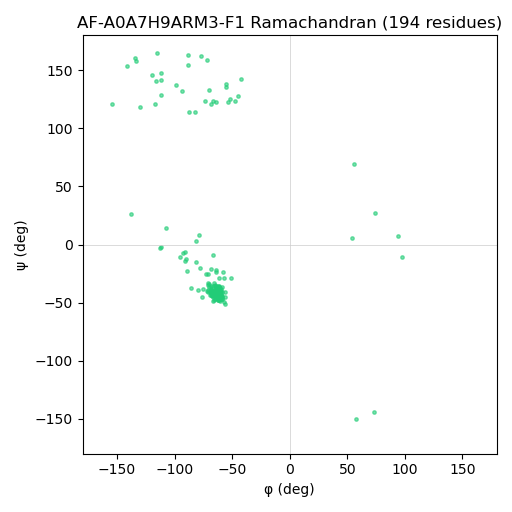48 1.00 80.62 128 SER A O 1
ATOM 1066 N N . GLY A 1 129 ? 35.752 7.942 -39.681 1.00 78.56 129 GLY A N 1
ATOM 1067 C CA . GLY A 1 129 ? 37.191 8.074 -39.918 1.00 78.56 129 GLY A CA 1
ATOM 1068 C C . GLY A 1 129 ? 37.800 6.838 -40.584 1.00 78.56 129 GLY A C 1
ATOM 1069 O O . GLY A 1 129 ? 38.541 6.966 -41.556 1.00 78.56 129 GLY A O 1
ATOM 1070 N N . LEU A 1 130 ? 37.433 5.639 -40.124 1.00 80.62 130 LEU A N 1
ATOM 1071 C CA . LEU A 1 130 ? 37.824 4.378 -40.759 1.00 80.62 130 LEU A CA 1
ATOM 1072 C C . LEU A 1 130 ? 37.335 4.310 -42.209 1.00 80.62 130 LEU A C 1
ATOM 1074 O O . LEU A 1 130 ? 38.122 3.981 -43.092 1.00 80.62 130 LEU A O 1
ATOM 1078 N N . SER A 1 131 ? 36.083 4.689 -42.485 1.00 77.56 131 SER A N 1
ATOM 1079 C CA . SER A 1 131 ? 35.544 4.714 -43.851 1.00 77.56 131 SER A CA 1
ATOM 1080 C C . SER A 1 131 ? 36.331 5.646 -44.781 1.00 77.56 131 SER A C 1
ATOM 1082 O O . SER A 1 131 ? 36.585 5.294 -45.932 1.00 77.56 131 SER A O 1
ATOM 1084 N N . LEU A 1 132 ? 36.748 6.817 -44.290 1.00 76.06 132 LEU A N 1
ATOM 1085 C CA . LEU A 1 132 ? 37.590 7.760 -45.034 1.00 76.06 132 LEU A CA 1
ATOM 1086 C C . LEU A 1 132 ? 38.991 7.203 -45.299 1.00 76.06 132 LEU A C 1
ATOM 1088 O O . LEU A 1 132 ? 39.515 7.373 -46.397 1.00 76.06 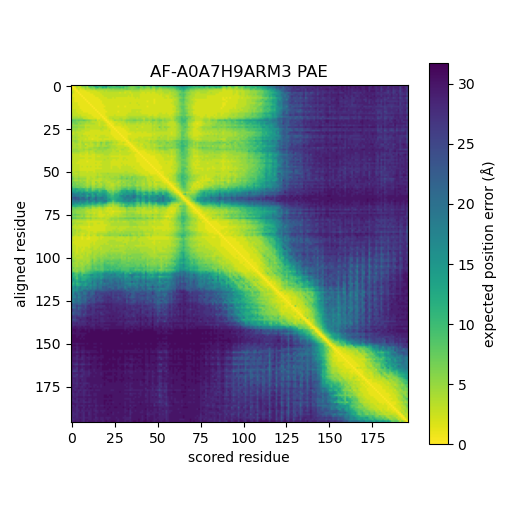132 LEU A O 1
ATOM 1092 N N . LEU A 1 133 ? 39.583 6.506 -44.327 1.00 78.19 133 LEU A N 1
ATOM 1093 C CA . LEU A 1 133 ? 40.879 5.848 -44.497 1.00 78.19 133 LEU A CA 1
ATOM 1094 C C . LEU A 1 133 ? 40.805 4.697 -45.506 1.00 78.19 133 LEU A C 1
ATOM 1096 O O . LEU A 1 133 ? 41.702 4.577 -46.336 1.00 78.19 133 LEU A O 1
ATOM 1100 N N . PHE A 1 134 ? 39.734 3.897 -45.500 1.00 74.50 134 PHE A N 1
ATOM 1101 C CA . PHE A 1 134 ? 39.518 2.857 -46.511 1.00 74.50 134 PHE A CA 1
ATOM 1102 C C . PHE A 1 134 ? 39.318 3.448 -47.911 1.00 74.50 134 PHE A C 1
ATOM 1104 O O . PHE A 1 134 ? 39.925 2.961 -48.865 1.00 74.50 134 PHE A O 1
ATOM 1111 N N . ALA A 1 135 ? 38.532 4.522 -48.041 1.00 70.88 135 ALA A N 1
ATOM 1112 C CA . ALA A 1 135 ? 38.343 5.214 -49.316 1.00 70.88 135 ALA A CA 1
ATOM 1113 C C . ALA A 1 135 ? 39.649 5.852 -49.825 1.00 70.88 135 ALA A C 1
ATOM 1115 O O . ALA A 1 135 ? 40.000 5.703 -50.995 1.00 70.88 135 ALA A O 1
ATOM 1116 N N . GLY A 1 136 ? 40.408 6.508 -48.943 1.00 70.81 136 GLY A N 1
ATOM 1117 C CA . GLY A 1 136 ? 41.706 7.099 -49.271 1.00 70.81 136 GLY A CA 1
ATOM 1118 C C . GLY A 1 136 ? 42.753 6.048 -49.642 1.00 70.81 136 GLY A C 1
ATOM 1119 O O . GLY A 1 136 ? 43.473 6.213 -50.623 1.00 70.81 136 GLY A O 1
ATOM 1120 N N . TRP A 1 137 ? 42.801 4.926 -48.919 1.00 70.69 137 TRP A N 1
ATOM 1121 C CA . TRP A 1 137 ? 43.690 3.810 -49.242 1.00 70.69 137 TRP A CA 1
ATOM 1122 C C . TRP A 1 137 ? 43.346 3.169 -50.590 1.00 70.69 137 TRP A C 1
ATOM 1124 O O . TRP A 1 137 ? 44.251 2.841 -51.356 1.00 70.69 137 TRP A O 1
ATOM 1134 N N . ALA A 1 138 ? 42.058 3.046 -50.923 1.00 66.81 138 ALA A N 1
ATOM 1135 C CA . ALA A 1 138 ? 41.621 2.596 -52.242 1.00 66.81 138 ALA A CA 1
ATOM 1136 C C . ALA A 1 138 ? 42.055 3.561 -53.361 1.00 66.81 138 ALA A C 1
ATOM 1138 O O . ALA A 1 138 ? 42.459 3.103 -54.426 1.00 66.81 138 ALA A O 1
ATOM 1139 N N . ALA A 1 139 ? 42.049 4.875 -53.109 1.00 64.12 139 ALA A N 1
ATOM 1140 C CA . ALA A 1 139 ? 42.512 5.891 -54.061 1.00 64.12 139 ALA A CA 1
ATOM 1141 C C . ALA A 1 139 ? 44.043 5.906 -54.262 1.00 64.12 139 ALA A C 1
ATOM 1143 O O . ALA A 1 139 ? 44.516 6.331 -55.313 1.00 64.12 139 ALA A O 1
ATOM 1144 N N . PHE A 1 140 ? 44.819 5.450 -53.271 1.00 64.81 140 PHE A N 1
ATOM 1145 C CA . PHE A 1 140 ? 46.288 5.405 -53.320 1.00 64.81 140 PHE A CA 1
ATOM 1146 C C . PHE A 1 140 ? 46.865 4.095 -53.867 1.00 64.81 140 PHE A C 1
ATOM 1148 O O . PHE A 1 140 ? 48.080 4.003 -54.070 1.00 64.81 140 PHE A O 1
ATOM 1155 N N . LYS A 1 141 ? 46.037 3.075 -54.123 1.00 54.91 141 LYS A N 1
ATOM 1156 C CA . LYS A 1 141 ? 46.511 1.907 -54.868 1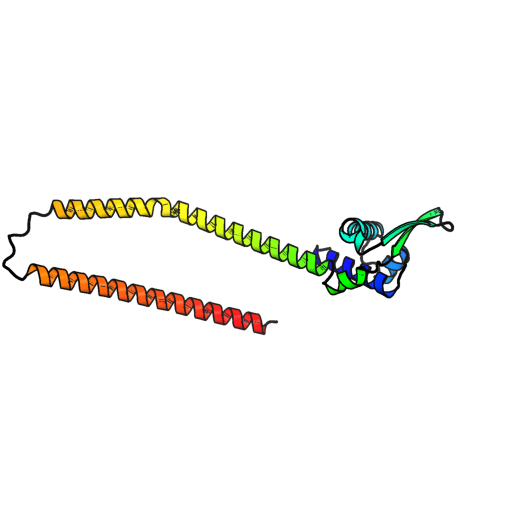.00 54.91 141 LYS A CA 1
ATOM 1157 C C . LYS A 1 141 ? 46.741 2.310 -56.329 1.00 54.91 141 LYS A C 1
ATOM 1159 O O . LYS A 1 141 ? 45.866 2.947 -56.914 1.00 54.91 141 LYS A O 1
ATOM 1164 N N . PRO A 1 142 ? 47.887 1.946 -56.936 1.00 56.03 142 PRO A N 1
ATOM 1165 C CA . PRO A 1 142 ? 48.062 2.114 -58.371 1.00 56.03 142 PRO A CA 1
ATOM 1166 C C . PRO A 1 142 ? 46.911 1.397 -59.075 1.00 56.03 142 PRO A C 1
ATOM 1168 O O . PRO A 1 142 ? 46.542 0.290 -58.670 1.00 56.03 142 PRO A O 1
ATOM 1171 N N . ALA A 1 143 ? 46.325 2.057 -60.076 1.00 55.88 143 ALA A N 1
ATOM 1172 C CA . ALA A 1 143 ? 45.234 1.492 -60.854 1.00 55.88 143 ALA A CA 1
ATOM 1173 C C . ALA A 1 143 ? 45.616 0.060 -61.265 1.00 55.88 143 ALA A C 1
ATOM 1175 O O . ALA A 1 143 ? 46.691 -0.120 -61.850 1.00 55.88 143 ALA A O 1
ATOM 1176 N N . PRO A 1 144 ? 44.806 -0.963 -60.930 1.00 53.25 144 PRO A N 1
ATOM 1177 C CA . PRO A 1 144 ? 45.044 -2.285 -61.475 1.00 53.25 144 PRO A CA 1
ATOM 1178 C C . PRO A 1 144 ? 45.053 -2.150 -62.998 1.00 53.25 144 PRO A C 1
ATOM 1180 O O . PRO A 1 144 ? 44.263 -1.384 -63.560 1.00 53.25 144 PRO A O 1
ATOM 1183 N N . ASN A 1 145 ? 45.995 -2.840 -63.645 1.00 56.47 145 ASN A N 1
ATOM 1184 C CA . ASN A 1 145 ? 46.082 -2.914 -65.101 1.00 56.47 145 ASN A CA 1
ATOM 1185 C C . ASN A 1 145 ? 44.675 -3.097 -65.696 1.00 56.47 145 ASN A C 1
ATOM 1187 O O . ASN A 1 145 ? 43.863 -3.802 -65.086 1.00 56.47 145 ASN A O 1
ATOM 1191 N N . PRO A 1 146 ? 44.369 -2.467 -66.848 1.00 50.47 146 PRO A N 1
ATOM 1192 C CA . PRO A 1 146 ? 43.036 -2.533 -67.430 1.00 50.47 146 PRO A CA 1
ATOM 1193 C C . PRO A 1 146 ? 42.614 -4.004 -67.530 1.00 50.47 146 PRO A C 1
ATOM 1195 O O . PRO A 1 146 ? 43.376 -4.807 -68.075 1.00 50.47 146 PRO A O 1
ATOM 1198 N N . PRO A 1 147 ? 41.457 -4.376 -66.959 1.00 47.97 147 PRO A N 1
ATOM 1199 C CA . PRO A 1 147 ? 41.094 -5.770 -66.815 1.00 47.97 147 PRO A CA 1
ATOM 1200 C C . PRO A 1 147 ? 40.931 -6.404 -68.192 1.00 47.97 147 PRO A C 1
ATOM 1202 O O . PRO A 1 147 ? 40.118 -5.964 -69.011 1.00 47.97 147 PRO A O 1
ATOM 1205 N N . THR A 1 148 ? 41.694 -7.466 -68.441 1.00 54.25 148 THR A N 1
ATOM 1206 C CA . THR A 1 148 ? 41.281 -8.505 -69.377 1.00 54.25 148 THR A CA 1
ATOM 1207 C C . THR A 1 148 ? 39.900 -8.969 -68.927 1.00 54.25 148 THR A C 1
ATOM 1209 O O . THR A 1 148 ? 39.688 -9.287 -67.757 1.00 54.25 148 THR A O 1
ATOM 1212 N N . LYS A 1 149 ? 38.939 -8.859 -69.847 1.00 55.69 149 LYS A N 1
ATOM 1213 C CA . LYS A 1 149 ? 37.517 -9.122 -69.626 1.00 55.69 149 LYS A CA 1
ATOM 1214 C C . LYS A 1 149 ? 37.339 -10.428 -68.835 1.00 55.69 149 LYS A C 1
ATOM 1216 O O . LYS A 1 149 ? 37.891 -11.448 -69.226 1.00 55.69 149 LYS A O 1
ATOM 1221 N N . ASP A 1 150 ? 36.571 -10.338 -67.751 1.00 54.72 150 ASP A N 1
ATOM 1222 C CA . ASP A 1 150 ? 35.943 -11.436 -66.994 1.00 54.72 150 ASP A CA 1
ATOM 1223 C C . ASP A 1 150 ? 36.638 -11.969 -65.718 1.00 54.72 150 ASP A C 1
ATOM 1225 O O . ASP A 1 150 ? 35.970 -12.625 -64.924 1.00 54.72 150 ASP A O 1
ATOM 1229 N N . GLU A 1 151 ? 37.886 -11.606 -65.394 1.00 52.34 151 GLU A N 1
ATOM 1230 C CA . GLU A 1 151 ? 38.520 -12.012 -64.113 1.00 52.34 151 GLU A CA 1
ATOM 1231 C C . GLU A 1 151 ? 38.125 -11.200 -62.849 1.00 52.34 151 GLU A C 1
ATOM 1233 O O . GLU A 1 151 ? 37.932 -11.810 -61.795 1.00 52.34 151 GLU A O 1
ATOM 1238 N N . PRO A 1 152 ? 37.948 -9.859 -62.868 1.00 54.09 152 PRO A N 1
ATOM 1239 C CA . PRO A 1 152 ? 37.767 -9.092 -61.625 1.00 54.09 152 PRO A CA 1
ATOM 1240 C C . PRO A 1 152 ? 36.354 -9.183 -61.029 1.00 54.09 152 PRO A C 1
ATOM 1242 O O . PRO A 1 152 ? 36.169 -8.898 -59.850 1.00 54.09 152 PRO A O 1
ATOM 1245 N N . LEU A 1 153 ? 35.346 -9.554 -61.824 1.00 53.59 153 LEU A N 1
ATOM 1246 C CA . LEU A 1 153 ? 33.955 -9.657 -61.365 1.00 53.59 153 LEU A CA 1
ATOM 1247 C C . LEU A 1 153 ? 33.728 -10.906 -60.508 1.00 53.59 153 LEU A C 1
ATOM 1249 O O . LEU A 1 153 ? 33.032 -10.822 -59.502 1.00 53.59 153 LEU A O 1
ATOM 1253 N N . ILE A 1 154 ? 34.364 -12.024 -60.865 1.00 61.03 154 ILE A N 1
ATOM 1254 C CA . ILE A 1 154 ? 34.252 -13.288 -60.128 1.00 61.03 154 ILE A CA 1
ATOM 1255 C C . ILE A 1 154 ? 34.919 -13.154 -58.752 1.00 61.03 154 ILE A C 1
ATOM 1257 O O . ILE A 1 154 ? 34.316 -13.506 -57.746 1.00 61.03 154 ILE A O 1
ATOM 1261 N N . GLU A 1 155 ? 36.106 -12.539 -58.672 1.00 62.28 155 GLU A N 1
ATOM 1262 C CA . GLU A 1 155 ? 36.799 -12.347 -57.388 1.00 62.28 155 GLU A CA 1
ATOM 1263 C C . GLU A 1 155 ? 36.052 -11.379 -56.448 1.00 62.28 155 GLU A C 1
ATOM 1265 O O . GLU A 1 155 ? 36.042 -11.560 -55.228 1.00 62.28 155 GLU A O 1
ATOM 1270 N N . ILE A 1 156 ? 35.412 -10.340 -56.995 1.00 56.31 156 ILE A N 1
ATOM 1271 C CA . ILE A 1 156 ? 34.592 -9.413 -56.201 1.00 56.31 156 ILE A CA 1
ATOM 1272 C C . ILE A 1 156 ? 33.332 -10.117 -55.688 1.00 56.31 156 ILE A C 1
ATOM 1274 O O . ILE A 1 156 ? 32.951 -9.906 -54.535 1.00 56.31 156 ILE A O 1
ATOM 1278 N N . GLN A 1 157 ? 32.720 -10.970 -56.508 1.00 66.00 157 GLN A N 1
ATOM 1279 C CA . GLN A 1 157 ? 31.523 -11.715 -56.138 1.00 66.00 157 GLN A CA 1
ATOM 1280 C C . GLN A 1 157 ? 31.822 -12.778 -55.072 1.00 66.00 157 GLN A C 1
ATOM 1282 O O . GLN A 1 157 ? 31.146 -12.799 -54.049 1.00 66.00 157 GLN A O 1
ATOM 1287 N N . ASP A 1 158 ? 32.919 -13.526 -55.203 1.00 71.62 158 ASP A N 1
ATOM 1288 C CA . ASP A 1 158 ? 33.369 -14.483 -54.181 1.00 71.62 158 ASP A CA 1
ATOM 1289 C C . ASP A 1 158 ? 33.667 -13.799 -52.835 1.00 71.62 158 ASP A C 1
ATOM 1291 O O . ASP A 1 158 ? 33.379 -14.335 -51.761 1.00 71.62 158 ASP A O 1
ATOM 1295 N N . ARG A 1 159 ? 34.227 -12.581 -52.861 1.00 69.06 159 ARG A N 1
ATOM 1296 C CA . ARG A 1 159 ? 34.459 -11.791 -51.640 1.00 69.06 159 ARG A CA 1
ATOM 1297 C C . ARG A 1 159 ? 33.158 -11.284 -51.024 1.00 69.06 159 ARG A C 1
ATOM 1299 O O . ARG A 1 159 ? 33.074 -11.228 -49.797 1.00 69.06 159 ARG A O 1
ATOM 1306 N N . MET A 1 160 ? 32.173 -10.904 -51.837 1.00 60.72 160 MET A N 1
ATOM 1307 C CA . MET A 1 160 ? 30.848 -10.519 -51.348 1.00 60.72 160 MET A CA 1
ATOM 1308 C C . MET A 1 160 ? 30.135 -11.707 -50.703 1.00 60.72 160 MET A C 1
ATOM 1310 O O . MET A 1 160 ? 29.694 -11.576 -49.564 1.00 60.72 160 MET A O 1
ATOM 1314 N N . ASP A 1 161 ? 30.131 -12.866 -51.359 1.00 68.69 161 ASP A N 1
ATOM 1315 C CA . ASP A 1 161 ? 29.515 -14.093 -50.849 1.00 68.69 161 ASP A CA 1
ATOM 1316 C C . ASP A 1 161 ? 30.196 -14.561 -49.550 1.00 68.69 161 ASP A C 1
ATOM 1318 O O . ASP A 1 161 ? 29.538 -14.979 -48.594 1.00 68.69 161 ASP A O 1
ATOM 1322 N N . TYR A 1 162 ? 31.522 -14.413 -49.452 1.00 74.56 162 TYR A N 1
ATOM 1323 C CA . TYR A 1 162 ? 32.268 -14.689 -48.222 1.00 74.56 162 TYR A CA 1
ATOM 1324 C C . TYR A 1 162 ? 31.879 -13.750 -47.068 1.00 74.56 162 TYR A C 1
ATOM 1326 O O . TYR A 1 162 ? 31.688 -14.197 -45.933 1.00 74.56 162 TYR A O 1
ATOM 1334 N N . ILE A 1 163 ? 31.745 -12.447 -47.337 1.00 62.56 163 ILE A N 1
ATOM 1335 C CA . ILE A 1 163 ? 31.329 -11.459 -46.330 1.00 62.56 163 ILE A CA 1
ATOM 1336 C C . ILE A 1 163 ? 29.876 -11.702 -45.907 1.00 62.56 163 ILE A C 1
ATOM 1338 O O . ILE A 1 163 ? 29.577 -11.665 -44.712 1.00 62.56 163 ILE A O 1
ATOM 1342 N N . GLU A 1 164 ? 28.987 -12.000 -46.854 1.00 71.69 164 GLU A N 1
ATOM 1343 C CA . GLU A 1 164 ? 27.587 -12.324 -46.582 1.00 71.69 164 GLU A CA 1
ATOM 1344 C C . GLU A 1 164 ? 27.465 -13.596 -45.732 1.00 71.69 164 GLU A C 1
ATOM 1346 O O . GLU A 1 164 ? 26.743 -13.602 -44.733 1.00 71.69 164 GLU A O 1
ATOM 1351 N N . GLY A 1 165 ? 28.262 -14.627 -46.026 1.00 77.69 165 GLY A N 1
ATOM 1352 C CA . GLY A 1 165 ? 28.335 -15.846 -45.219 1.00 77.69 165 GLY A CA 1
ATOM 1353 C C . GLY A 1 165 ? 28.800 -15.598 -43.779 1.00 77.69 165 GLY A C 1
ATOM 1354 O O . GLY A 1 165 ? 28.239 -16.166 -42.837 1.00 77.69 165 GLY A O 1
ATOM 1355 N N . ILE A 1 166 ? 29.784 -14.713 -43.570 1.00 76.88 166 ILE A N 1
ATOM 1356 C CA . ILE A 1 166 ? 30.217 -14.315 -42.219 1.00 76.88 166 ILE A CA 1
ATOM 1357 C C . ILE A 1 166 ? 29.096 -13.574 -41.484 1.00 76.88 166 ILE A C 1
ATOM 1359 O O . ILE A 1 166 ? 28.840 -13.867 -40.313 1.00 76.88 166 ILE A O 1
ATOM 1363 N N . LEU A 1 167 ? 28.420 -12.640 -42.157 1.00 69.56 167 LEU A N 1
ATOM 1364 C CA . LEU A 1 167 ? 27.332 -11.859 -41.567 1.00 69.56 167 LEU A CA 1
ATOM 1365 C C . LEU A 1 167 ? 26.134 -12.740 -41.198 1.00 69.56 167 LEU A C 1
ATOM 1367 O O . LEU A 1 167 ? 25.600 -12.602 -40.098 1.00 69.56 167 LEU A O 1
ATOM 1371 N N . MET A 1 168 ? 25.749 -13.686 -42.060 1.00 73.06 168 MET A N 1
ATOM 1372 C CA . MET A 1 168 ? 24.695 -14.658 -41.754 1.00 73.06 168 MET A CA 1
ATOM 1373 C C . MET A 1 168 ? 25.061 -15.523 -40.547 1.00 73.06 168 MET A C 1
ATOM 1375 O O . MET A 1 168 ? 24.265 -15.645 -39.618 1.00 73.06 168 MET A O 1
ATOM 1379 N N . LYS A 1 169 ? 26.294 -16.040 -40.493 1.00 80.31 169 LYS A N 1
ATOM 1380 C CA . LYS A 1 169 ? 26.760 -16.869 -39.373 1.00 80.31 169 LYS A CA 1
ATOM 1381 C C . LYS A 1 169 ? 26.759 -16.114 -38.041 1.00 80.31 169 LYS A C 1
ATOM 1383 O O . LYS A 1 169 ? 26.390 -16.679 -37.014 1.00 80.31 169 LYS A O 1
ATOM 1388 N N . GLN A 1 170 ? 27.159 -14.842 -38.043 1.00 75.06 170 GLN A N 1
ATOM 1389 C CA . GLN A 1 170 ? 27.094 -14.001 -36.846 1.00 75.06 170 GLN A CA 1
ATOM 1390 C C . GLN A 1 170 ? 25.650 -13.699 -36.437 1.00 75.06 170 GLN A C 1
ATOM 1392 O O . GLN A 1 170 ? 25.341 -13.728 -35.249 1.00 75.06 170 GLN A O 1
ATOM 1397 N N . ASN A 1 171 ? 24.759 -13.458 -37.400 1.00 80.31 171 ASN A N 1
ATOM 1398 C CA . ASN A 1 171 ? 23.344 -13.211 -37.135 1.00 80.31 171 ASN A CA 1
ATOM 1399 C C . ASN A 1 171 ? 22.652 -14.441 -36.523 1.00 80.31 171 ASN A C 1
ATOM 1401 O O . ASN A 1 171 ? 21.902 -14.313 -35.558 1.00 80.31 171 ASN A O 1
ATOM 1405 N N . ASP A 1 172 ? 22.952 -15.639 -37.024 1.00 84.56 172 ASP A N 1
ATOM 1406 C CA . ASP A 1 172 ? 22.418 -16.885 -36.468 1.00 84.56 172 ASP A CA 1
ATOM 1407 C C . ASP A 1 172 ? 22.979 -17.179 -35.071 1.00 84.56 172 ASP A C 1
ATOM 1409 O O . ASP A 1 172 ? 22.234 -17.592 -34.183 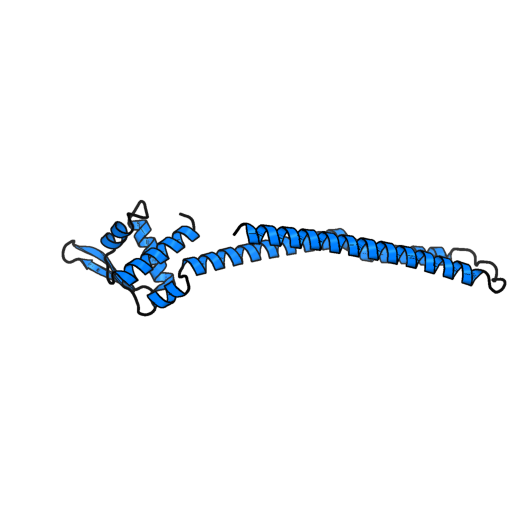1.00 84.56 172 ASP A O 1
ATOM 1413 N N . SER A 1 173 ? 24.262 -16.882 -34.832 1.00 81.44 173 SER A N 1
ATOM 1414 C CA . SER A 1 173 ? 24.853 -16.947 -33.488 1.00 81.44 173 SER A CA 1
ATOM 1415 C C . SER A 1 173 ? 24.132 -16.012 -32.516 1.00 81.44 173 SER A C 1
ATOM 1417 O O . SER A 1 173 ? 23.775 -16.424 -31.416 1.00 81.44 173 SER A O 1
ATOM 1419 N N . LEU A 1 174 ? 23.858 -14.774 -32.937 1.00 72.25 174 LEU A N 1
ATOM 1420 C CA . LEU A 1 174 ? 23.164 -13.786 -32.112 1.00 72.25 174 LEU A CA 1
ATOM 1421 C C . LEU A 1 174 ? 21.712 -14.199 -31.828 1.00 72.25 174 LEU A C 1
ATOM 1423 O O . LEU A 1 174 ? 21.222 -14.033 -30.714 1.00 72.25 174 LEU A O 1
ATOM 1427 N N . LYS A 1 175 ? 21.015 -14.760 -32.825 1.00 76.00 175 LYS A N 1
ATOM 1428 C CA . LYS A 1 175 ? 19.663 -15.308 -32.646 1.00 76.00 175 LYS A CA 1
ATOM 1429 C C . LYS A 1 175 ? 19.645 -16.466 -31.656 1.00 76.00 175 LYS A C 1
ATOM 1431 O O . LYS A 1 175 ? 18.729 -16.524 -30.840 1.00 76.00 175 LYS A O 1
ATOM 1436 N N . ASN A 1 176 ? 20.639 -17.351 -31.707 1.00 78.62 176 ASN A N 1
ATOM 1437 C CA . ASN A 1 176 ? 20.760 -18.452 -30.756 1.00 78.62 176 ASN A CA 1
ATOM 1438 C C . ASN A 1 176 ? 21.038 -17.943 -29.337 1.00 78.62 176 ASN A C 1
ATOM 1440 O O . ASN A 1 176 ? 20.360 -18.379 -28.413 1.00 78.62 176 ASN A O 1
ATOM 1444 N N . GLU A 1 177 ? 21.927 -16.961 -29.160 1.00 75.38 177 GLU A N 1
ATOM 1445 C CA . GLU A 1 177 ? 22.160 -16.337 -27.847 1.00 75.38 177 GLU A CA 1
ATOM 1446 C C . GLU A 1 177 ? 20.894 -15.663 -27.291 1.00 75.38 177 GLU A C 1
ATOM 1448 O O . GLU A 1 177 ? 20.577 -15.799 -26.109 1.00 75.38 177 GLU A O 1
ATOM 1453 N N . ILE A 1 178 ? 20.120 -14.975 -28.139 1.00 68.19 178 ILE A N 1
ATOM 1454 C CA . ILE A 1 178 ? 18.831 -14.381 -27.747 1.00 68.19 178 ILE A CA 1
ATOM 1455 C C . ILE A 1 178 ? 17.813 -15.469 -27.377 1.00 68.19 178 ILE A C 1
ATOM 1457 O O . ILE A 1 178 ? 17.054 -15.308 -26.422 1.00 68.19 178 ILE A O 1
ATOM 1461 N N . TYR A 1 179 ? 17.780 -16.579 -28.113 1.00 74.88 179 TYR A N 1
ATOM 1462 C CA . TYR A 1 179 ? 16.888 -17.701 -27.830 1.00 74.88 179 TYR A CA 1
ATOM 1463 C C . TYR A 1 179 ? 17.239 -18.398 -26.508 1.00 74.88 179 TYR A C 1
ATOM 1465 O O . TYR A 1 179 ? 16.346 -18.654 -25.700 1.00 74.88 179 TYR A O 1
ATOM 1473 N N . GLU A 1 180 ? 18.524 -18.631 -26.240 1.00 75.25 180 GLU A N 1
ATOM 1474 C CA . GLU A 1 180 ? 19.007 -19.173 -24.965 1.00 75.25 180 GLU A CA 1
ATOM 1475 C C . GLU A 1 180 ? 18.700 -18.232 -23.794 1.00 75.25 180 GLU A C 1
ATOM 1477 O O . GLU A 1 180 ? 18.218 -18.677 -22.749 1.00 75.25 180 GLU A O 1
ATOM 1482 N N . ALA A 1 181 ? 18.891 -16.921 -23.977 1.00 67.69 181 ALA A N 1
ATOM 1483 C CA . ALA A 1 181 ? 18.522 -15.925 -22.977 1.00 67.69 181 ALA A CA 1
ATOM 1484 C C . ALA A 1 181 ? 17.010 -15.932 -22.686 1.00 67.69 181 ALA A C 1
ATOM 1486 O O . ALA A 1 181 ? 16.613 -15.871 -21.522 1.00 67.69 181 ALA A O 1
ATOM 1487 N N . ASN A 1 182 ? 16.164 -16.065 -23.714 1.00 67.00 182 ASN A N 1
ATOM 1488 C CA . ASN A 1 182 ? 14.711 -16.166 -23.543 1.00 67.00 182 ASN A CA 1
ATOM 1489 C C . ASN A 1 182 ? 14.293 -17.465 -22.835 1.00 67.00 182 ASN A C 1
ATOM 1491 O O . ASN A 1 182 ? 13.431 -17.423 -21.963 1.00 67.00 182 ASN A O 1
ATOM 1495 N N . LEU A 1 183 ? 14.926 -18.604 -23.140 1.00 73.19 183 LEU A N 1
ATOM 1496 C CA . LEU A 1 183 ? 14.679 -19.869 -22.435 1.00 73.19 183 LEU A CA 1
ATOM 1497 C C . LEU A 1 183 ? 15.051 -19.790 -20.948 1.00 73.19 183 LEU A C 1
ATOM 1499 O O . LEU A 1 183 ? 14.330 -20.323 -20.102 1.00 73.19 183 LEU A O 1
ATOM 1503 N N . LEU A 1 184 ? 16.156 -19.113 -20.621 1.00 71.00 184 LEU A N 1
ATOM 1504 C CA . LEU A 1 184 ? 16.550 -18.865 -19.236 1.00 71.00 184 LEU A CA 1
ATOM 1505 C C . LEU A 1 184 ? 15.516 -17.989 -18.519 1.00 71.00 184 LEU A C 1
ATOM 1507 O O . LEU A 1 184 ? 15.089 -18.351 -17.424 1.00 71.00 184 LEU A O 1
ATOM 1511 N N . ILE A 1 185 ? 15.059 -16.898 -19.140 1.00 69.06 185 ILE A N 1
ATOM 1512 C CA . ILE A 1 185 ? 14.007 -16.028 -18.585 1.00 69.06 185 ILE A CA 1
ATOM 1513 C C . ILE A 1 185 ? 12.721 -16.827 -18.309 1.00 69.06 185 ILE A C 1
ATOM 1515 O O . ILE A 1 185 ? 12.230 -16.802 -17.182 1.00 69.06 185 ILE A O 1
ATOM 1519 N N . ASP A 1 186 ? 12.244 -17.617 -19.274 1.00 73.94 186 ASP A N 1
ATOM 1520 C CA . ASP A 1 186 ? 11.058 -18.478 -19.133 1.00 73.94 186 ASP A CA 1
ATOM 1521 C C . ASP A 1 186 ? 11.188 -19.496 -17.987 1.00 73.94 186 ASP A C 1
ATOM 1523 O O . ASP A 1 186 ? 10.209 -19.829 -17.311 1.00 73.94 186 ASP A O 1
ATOM 1527 N N . SER A 1 187 ? 12.394 -20.033 -17.776 1.00 70.31 187 SER A N 1
ATOM 1528 C CA . SER A 1 187 ? 12.664 -20.981 -16.690 1.00 70.31 187 SER A CA 1
ATOM 1529 C C . SER A 1 187 ? 12.587 -20.310 -15.316 1.00 70.31 187 SER A C 1
ATOM 1531 O O . SER A 1 187 ? 11.942 -20.847 -14.414 1.00 70.31 187 SER A O 1
ATOM 1533 N N . TYR A 1 188 ? 13.129 -19.095 -15.188 1.00 67.25 188 TYR A N 1
ATOM 1534 C CA . TYR A 1 188 ? 13.049 -18.306 -13.961 1.00 67.25 188 TYR A CA 1
ATOM 1535 C C . TYR A 1 188 ? 11.617 -17.850 -13.662 1.00 67.25 188 TYR A C 1
ATOM 1537 O O . TYR A 1 188 ? 11.182 -17.919 -12.513 1.00 67.25 188 TYR A O 1
ATOM 1545 N N . GLU A 1 189 ? 10.849 -17.439 -14.673 1.00 65.44 189 GLU A N 1
ATOM 1546 C CA . GLU A 1 189 ? 9.443 -17.057 -14.488 1.00 65.44 189 GLU A CA 1
ATOM 1547 C C . GLU A 1 189 ? 8.587 -18.237 -14.002 1.00 65.44 189 GLU A C 1
ATOM 1549 O O . GLU A 1 189 ? 7.745 -18.072 -13.119 1.00 65.44 189 GLU A O 1
ATOM 1554 N N . LYS A 1 190 ? 8.838 -19.456 -14.498 1.00 64.94 190 LYS A N 1
ATOM 1555 C CA . LYS A 1 190 ? 8.134 -20.669 -14.044 1.00 64.94 190 LYS A CA 1
ATOM 1556 C C . LYS A 1 190 ? 8.514 -21.106 -12.630 1.00 64.94 190 LYS A C 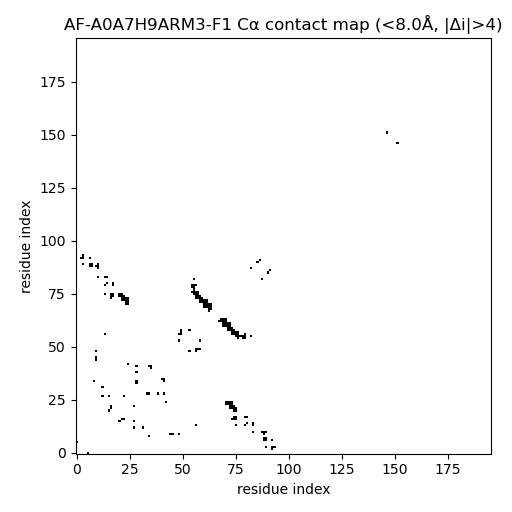1
ATOM 1558 O O . LYS A 1 190 ? 7.666 -21.666 -11.936 1.00 64.94 190 LYS A O 1
ATOM 1563 N N . GLU A 1 191 ? 9.756 -20.888 -12.202 1.00 60.81 191 GLU A N 1
ATOM 1564 C CA . GLU A 1 191 ? 10.179 -21.164 -10.823 1.00 60.81 191 GLU A CA 1
ATOM 1565 C C . GLU A 1 191 ? 9.571 -20.171 -9.829 1.00 60.81 191 GLU A C 1
ATOM 1567 O O . GLU A 1 191 ? 9.105 -20.588 -8.771 1.00 60.81 191 GLU A O 1
ATOM 1572 N N . ILE A 1 192 ? 9.481 -18.889 -10.197 1.00 53.56 192 ILE A N 1
ATOM 1573 C CA . ILE A 1 192 ? 8.824 -17.857 -9.380 1.00 53.56 192 ILE A CA 1
ATOM 1574 C C . ILE A 1 192 ? 7.335 -18.183 -9.185 1.00 53.56 192 ILE A C 1
ATOM 1576 O O . ILE A 1 192 ? 6.838 -18.116 -8.068 1.00 53.56 192 ILE A O 1
ATOM 1580 N N . VAL A 1 193 ? 6.638 -18.623 -10.238 1.00 57.09 193 VAL A N 1
ATOM 1581 C CA . VAL A 1 193 ? 5.206 -18.989 -10.184 1.00 57.09 193 VAL A CA 1
ATOM 1582 C C . VAL A 1 193 ? 4.932 -20.263 -9.362 1.00 57.09 193 VAL A C 1
ATOM 1584 O O . VAL A 1 193 ? 3.806 -20.469 -8.926 1.00 57.09 193 VAL A O 1
ATOM 1587 N N . ARG A 1 194 ? 5.926 -21.136 -9.144 1.00 51.25 194 ARG A N 1
ATOM 1588 C CA . ARG A 1 194 ? 5.792 -22.339 -8.290 1.00 51.25 194 ARG A CA 1
ATOM 1589 C C . ARG A 1 194 ? 6.148 -22.102 -6.820 1.00 51.25 194 ARG A C 1
ATOM 1591 O O . ARG A 1 194 ? 5.932 -23.004 -6.013 1.00 51.25 194 ARG A O 1
ATOM 1598 N N . ALA A 1 195 ? 6.762 -20.966 -6.502 1.00 51.53 195 ALA A N 1
ATOM 1599 C CA . ALA A 1 195 ? 7.178 -20.607 -5.148 1.00 51.53 195 ALA A CA 1
ATOM 1600 C C . ALA A 1 195 ? 6.123 -19.778 -4.383 1.00 51.53 195 ALA A C 1
ATOM 1602 O O . ALA A 1 195 ? 6.303 -19.562 -3.183 1.00 51.53 195 ALA A O 1
ATOM 1603 N N . ASP A 1 196 ? 5.053 -19.358 -5.066 1.00 43.59 196 ASP A N 1
ATOM 1604 C CA . ASP A 1 196 ? 3.815 -18.778 -4.517 1.00 43.59 196 ASP A CA 1
ATOM 1605 C C . ASP A 1 196 ? 2.716 -19.850 -4.370 1.00 43.59 196 ASP A C 1
ATOM 1607 O O . ASP A 1 196 ? 1.890 -19.724 -3.434 1.00 43.59 196 ASP A O 1
#

Sequence (196 aa):
MNGLERAKLKDEILSYVLENGRCTDDELFKALGKPMEYIEDFHDLTLDIYIHYHIYFNMETRKSMVSNKKEISYDKTDKTHIFLKQGGCTAIEKKHIKEMNIEKNVKRASNKKTIVDAKYWWLPYAISGLSLLFAGWAAFKPAPNPPTKDEPLIEIQDRMDYIEGILMKQNDSLKNEIYEANLLIDSYEKEIVRAD

Secondary structure (DSSP, 8-state):
--HHHHHHHHHHHHHHHHHH-SEEHHHHHHHTT--SS-HHHHHHHHHHHHHHHGGGEEEEEEE-TTTSSEEEEEEE-TTHHHHHHTTHHHHHHHHHHHHHHHHHHHHHHHHHHHHHHHHSTTHHHHHHHHHHHHHHHHHHSPPP-PPPTTHHHHHHHHHHHHHHHHHHHHHHHHHHHHHHHHHHHHHHHHHHHH--

pLDDT: mean 78.92, std 12.37, range [43.59, 94.31]

Radius of gyration: 35.85 Å; Cα contacts (8 Å, |Δi|>4): 114; chains: 1; bounding box: 69×39×104 Å

Solvent-accessible surface area (backbone atoms only — not comparable to full-atom values): 10981 Å² total; per-residue (Å²): 132,55,72,62,57,51,21,44,51,53,40,50,52,53,50,50,26,60,75,70,35,72,42,42,54,70,55,50,42,55,72,62,68,50,86,51,98,47,69,66,63,49,50,54,49,54,49,52,45,35,75,78,38,44,82,39,31,42,78,48,82,42,74,37,88,88,73,79,39,81,41,47,33,38,32,57,38,94,44,27,64,57,44,49,73,71,42,37,48,39,44,54,49,54,50,51,55,51,49,54,50,50,51,52,50,51,53,52,52,52,54,51,48,53,51,49,50,64,74,49,62,59,51,68,59,51,54,51,51,50,52,49,50,52,53,51,52,61,69,69,49,76,78,75,73,84,75,67,85,77,59,69,62,55,58,51,47,55,51,47,53,51,50,50,52,51,52,50,54,52,50,53,51,50,51,49,54,52,49,53,51,49,53,52,50,55,50,51,55,55,53,56,67,71,76,110

Organism: NCBI:txid343403

Foldseek 3Di:
DDQLVLLVVLLVLLVCCVVVFKDWLVRSCVVVVNPDPDSVVVVVSVVVCCVVPVVFKDKDFDQDPVPSDTIIMIGGDPCVVVCVVVVHSNVVVVVVVVVVVVVVVVVVVVVVVVVVCVVCVCVVVVVVVVVVVVVVVVVPPDPDDDDPPDPPVVVVVVVVVVVVVVVVVVVVVVVVVVVVVVVVVVVVVVVVVVVD

Mean predicted aligned error: 17.46 Å